Protein AF-0000000074539276 (afdb_homodimer)

Nearest PDB structures (foldseek):
  3r0a-assembly1_A  TM=8.464E-01  e=1.147E-07  Methanosarcina mazei
  1sfx-assembly1_A  TM=8.220E-01  e=5.360E-05  Archaeoglobus fulgidus DSM 4304
  2p4w-assembly1_A  TM=6.050E-01  e=5.227E-03  Pyrococcus furiosus
  4zzl-assembly1_A  TM=5.161E-01  e=1.767E-03  Pseudomonas aeruginosa
  4rgr-assembly1_A  TM=5.029E-01  e=2.694E-03  Acinetobacter baylyi ADP1

Organism: Archaeoglobus fulgidus (strain ATCC 49558 / DSM 4304 / JCM 9628 / NBRC 100126 / VC-16) (NCBI:txid224325)

Radius of gyration: 24.25 Å; Cα contacts (8 Å, |Δi|>4): 359; chains: 2; bounding box: 31×77×64 Å

InterPro domains:
  IPR002831 Transcription regulator TrmB, N-terminal [PF01978] (17-89)
  IPR036388 Winged helix-like DNA-binding domain superfamily [G3DSA:1.10.10.10] (3-119)
  IPR036390 Winged helix DNA-binding domain superfamily [SSF46785] (19-113)

Sequence (258 aa):
MRSLKEMVSTLNCGNLLECVLGLTPADVMVYEALLRGKERVDEISECVGRGESAVYKSLQRLLLAGMAYRVKMPLDGGGYYFIYKPAPREKVVEEVEKVLTALVERVRKALEEFTDDSGTRMSGVWNLQMRSLKEMVSTLNCGNLLECVLGLTPADVMVYEALLRGKERVDEISECVGRGESAVYKSLQRLLLAGMAYRVKMPLDGGGYYFIYKPAPREKVVEEVEKVLTALVERVRKALEEFTDDSGTRMSGVWNLQ

Solvent-accessible surface area (backbone atoms only — not comparable to full-atom values): 14029 Å² total; per-residue (Å²): 119,57,14,47,46,58,43,45,78,65,55,33,51,67,44,40,57,35,46,41,69,52,44,50,73,65,35,50,47,51,48,52,36,25,71,71,65,35,35,39,63,69,52,37,15,64,71,70,71,46,55,54,70,59,46,48,54,30,50,50,50,31,40,75,65,49,43,29,48,76,44,84,38,81,41,95,86,63,59,69,48,71,36,42,42,51,42,55,70,67,49,46,52,49,46,52,49,52,45,51,52,48,33,53,51,38,51,52,53,19,49,50,49,53,69,65,40,84,77,60,67,48,62,84,70,59,79,70,124,118,58,16,47,45,59,44,44,76,66,56,33,52,67,44,39,57,34,47,42,70,52,44,47,73,65,34,50,47,53,50,52,37,24,71,72,65,36,33,38,62,68,52,36,15,66,72,68,72,45,53,54,70,59,46,48,54,32,50,51,51,30,40,75,64,48,44,28,48,74,45,85,40,82,41,95,85,63,59,70,49,70,36,41,42,52,40,54,68,67,48,44,52,50,46,51,49,51,44,51,53,47,34,54,52,38,51,52,51,20,49,50,48,54,67,64,42,82,77,60,66,48,62,83,70,59,80,71,123

Foldseek 3Di:
DDDPVNCVVPDDPVCLCCVQVVADPLLVLLLVQLVVPAWDLVSSCVRSVHDSVSSVVSQVSCVVLQQKDKDWAADPVGDIDITMHTDDPVRVVVSSVVSVVVVVVVVVVVVVCVVPPPPDPPDPPPPVD/DDDPVNCVVPDDPVCLCCVQVVADPLLVLLLVQLVVPAWDLVSSCVRSVHDSVSSVVSQVSCVVLQQKDKDWAADPVGDTDITMHTDDPVRVVVSSVVSVVVVVVVVVVVVVCVVPPPPDPPDPPPPPD

pLDDT: mean 89.61, std 16.24, range [24.91, 98.56]

Secondary structure (DSSP, 8-state):
---HHHHHHH--GGGHIIIII---HHHHHHHHHHHTT--SHHHHHHHHT--HHHHHHHHHHHHHTTSEEEEEEE-TTS-EEEEEEEPPHHHHHHHHHHHHHHHHHHHHHHHHHHHH-SS--S-TT----/---HHHHHHH--GGGHIIIII---HHHHHHHHHHHTT--SHHHHHHHHT--HHHHHHHHHHHHHTTSEEEEEEE-TTS-EEEEEEEPPHHHHHHHHHHHHHHHHHHHHHHHHHHHH-SS--SSTT----

Structure (mmCIF, N/CA/C/O backbone):
data_AF-0000000074539276-model_v1
#
loop_
_entity.id
_entity.type
_entity.pdbx_description
1 polymer 'Transcription regulator TrmB N-terminal domain-containing protein'
#
loop_
_atom_site.group_PDB
_atom_site.id
_atom_site.type_symbol
_atom_site.label_atom_id
_atom_site.label_alt_id
_atom_site.label_comp_id
_atom_site.label_asym_id
_atom_site.label_entity_id
_atom_site.label_seq_id
_atom_site.pdbx_PDB_ins_code
_atom_site.Cartn_x
_atom_site.Cartn_y
_atom_site.Cartn_z
_atom_site.occupancy
_atom_site.B_iso_or_equiv
_atom_site.auth_seq_id
_atom_site.auth_comp_id
_atom_site.auth_asym_id
_atom_site.auth_atom_id
_atom_site.pdbx_PDB_model_num
ATOM 1 N N . MET A 1 1 ? -9.234 3.08 -1.007 1 56.97 1 MET A N 1
ATOM 2 C CA . MET A 1 1 ? -7.816 2.977 -1.34 1 56.97 1 MET A CA 1
ATOM 3 C C . MET A 1 1 ? -6.973 2.807 -0.081 1 56.97 1 MET A C 1
ATOM 5 O O . MET A 1 1 ? -7.059 3.619 0.843 1 56.97 1 MET A O 1
ATOM 9 N N . ARG A 1 2 ? -6.461 1.648 0.181 1 82.75 2 ARG A N 1
ATOM 10 C CA . ARG A 1 2 ? -5.762 1.338 1.424 1 82.75 2 ARG A CA 1
ATOM 11 C C . ARG A 1 2 ? -4.367 1.959 1.437 1 82.75 2 ARG A C 1
ATOM 13 O O . ARG A 1 2 ? -3.65 1.909 0.435 1 82.75 2 ARG A O 1
ATOM 20 N N . SER A 1 3 ? -4.145 2.797 2.412 1 93.88 3 SER A N 1
ATOM 21 C CA . SER A 1 3 ? -2.834 3.398 2.645 1 93.88 3 SER A CA 1
ATOM 22 C C . SER A 1 3 ? -1.828 2.359 3.131 1 93.88 3 SER A C 1
ATOM 24 O O . SER A 1 3 ? -2.211 1.265 3.551 1 93.88 3 SER A O 1
ATOM 26 N N . LEU A 1 4 ? -0.53 2.709 3.004 1 96.88 4 LEU A N 1
ATOM 27 C CA . LEU A 1 4 ? 0.503 1.837 3.553 1 96.88 4 LEU A CA 1
ATOM 28 C C . LEU A 1 4 ? 0.312 1.647 5.055 1 96.88 4 LEU A C 1
ATOM 30 O O . LEU A 1 4 ? 0.483 0.541 5.57 1 96.88 4 LEU A O 1
ATOM 34 N N . LYS A 1 5 ? -0.008 2.66 5.703 1 94.81 5 LYS A N 1
ATOM 35 C CA . LYS A 1 5 ? -0.237 2.607 7.141 1 94.81 5 LYS A CA 1
ATOM 36 C C . LYS A 1 5 ? -1.306 1.576 7.492 1 94.81 5 LYS A C 1
ATOM 38 O O . LYS A 1 5 ? -1.14 0.797 8.43 1 94.81 5 LYS A O 1
ATOM 43 N N . GLU A 1 6 ? -2.35 1.55 6.793 1 93.81 6 GLU A N 1
ATOM 44 C CA . GLU A 1 6 ? -3.41 0.569 7.004 1 93.81 6 GLU A CA 1
ATOM 45 C C . GLU A 1 6 ? -2.924 -0.845 6.695 1 93.81 6 GLU A C 1
ATOM 47 O O . GLU A 1 6 ? -3.275 -1.794 7.398 1 93.81 6 GLU A O 1
ATOM 52 N N . MET A 1 7 ? -2.102 -0.972 5.707 1 95.75 7 MET A N 1
ATOM 53 C CA . MET A 1 7 ? -1.582 -2.277 5.309 1 95.75 7 MET A CA 1
ATOM 54 C C . MET A 1 7 ? -0.689 -2.861 6.398 1 95.75 7 MET A C 1
ATOM 56 O O . MET A 1 7 ? -0.702 -4.07 6.637 1 95.75 7 MET A O 1
ATOM 60 N N . VAL A 1 8 ? 0.036 -1.99 6.98 1 96.5 8 VAL A N 1
ATOM 61 C CA . VAL A 1 8 ? 0.936 -2.428 8.039 1 96.5 8 VAL A CA 1
ATOM 62 C C . VAL A 1 8 ? 0.135 -3.104 9.156 1 96.5 8 VAL A C 1
ATOM 64 O O . VAL A 1 8 ? 0.562 -4.117 9.711 1 96.5 8 VAL A O 1
ATOM 67 N N . SER A 1 9 ? -1.005 -2.6 9.461 1 94.75 9 SER A N 1
ATOM 68 C CA . SER A 1 9 ? -1.804 -3.098 10.578 1 94.75 9 SER A CA 1
ATOM 69 C C . SER A 1 9 ? -2.525 -4.391 10.211 1 94.75 9 SER A C 1
ATOM 71 O O . SER A 1 9 ? -2.943 -5.145 11.086 1 94.75 9 SER A O 1
ATOM 73 N N . THR A 1 10 ? -2.576 -4.75 8.953 1 95.44 10 THR A N 1
ATOM 74 C CA . THR A 1 10 ? -3.441 -5.859 8.57 1 95.44 10 THR A CA 1
ATOM 75 C C . THR A 1 10 ? -2.652 -6.926 7.816 1 95.44 10 THR A C 1
ATOM 77 O O . THR A 1 10 ? -3.084 -8.078 7.727 1 95.44 10 THR A O 1
ATOM 80 N N . LEU A 1 11 ? -1.523 -6.629 7.316 1 96.69 11 LEU A N 1
ATOM 81 C CA . LEU A 1 11 ? -0.773 -7.523 6.441 1 96.69 11 LEU A CA 1
ATOM 82 C C . LEU A 1 11 ? -0.193 -8.695 7.23 1 96.69 11 LEU A C 1
ATOM 84 O O . LEU A 1 11 ? 0.417 -8.492 8.281 1 96.69 11 LEU A O 1
ATOM 88 N N . ASN A 1 12 ? -0.453 -9.812 6.73 1 95.25 12 ASN A N 1
ATOM 89 C CA . ASN A 1 12 ? 0.081 -11.055 7.289 1 95.25 12 ASN A CA 1
ATOM 90 C C . ASN A 1 12 ? 0.273 -12.117 6.211 1 95.25 12 ASN A C 1
ATOM 92 O O . ASN A 1 12 ? 0.086 -11.844 5.023 1 95.25 12 ASN A O 1
ATOM 96 N N . CYS A 1 13 ? 0.66 -13.305 6.609 1 93.75 13 CYS A N 1
ATOM 97 C CA . CYS A 1 13 ? 0.939 -14.359 5.641 1 93.75 13 CYS A CA 1
ATOM 98 C C . CYS A 1 13 ? -0.313 -14.727 4.852 1 93.75 13 CYS A C 1
ATOM 100 O O . CYS A 1 13 ? -0.245 -14.961 3.645 1 93.75 13 CYS A O 1
ATOM 102 N N . GLY A 1 14 ? -1.433 -14.688 5.473 1 90.62 14 GLY A N 1
ATOM 103 C CA . GLY A 1 14 ? -2.676 -15.102 4.848 1 90.62 14 GLY A CA 1
ATOM 104 C C . GLY A 1 14 ? -3.119 -14.188 3.725 1 90.62 14 GLY A C 1
ATOM 105 O O . GLY A 1 14 ? -3.814 -14.617 2.803 1 90.62 14 GLY A O 1
ATOM 106 N N . ASN A 1 15 ? -2.713 -12.898 3.783 1 95.12 15 ASN A N 1
ATOM 107 C CA . ASN A 1 15 ? -3.172 -11.969 2.758 1 95.12 15 ASN A CA 1
ATOM 108 C C . ASN A 1 15 ? -2.002 -11.336 2.014 1 95.12 15 ASN A C 1
ATOM 110 O O . ASN A 1 15 ? -2.18 -10.359 1.282 1 95.12 15 ASN A O 1
ATOM 114 N N . LEU A 1 16 ? -0.86 -11.828 2.127 1 95.38 16 LEU A N 1
ATOM 115 C CA . LEU A 1 16 ? 0.375 -11.289 1.565 1 95.38 16 LEU A CA 1
ATOM 116 C C . LEU A 1 16 ? 0.266 -11.148 0.051 1 95.38 16 LEU A C 1
ATOM 118 O O . LEU A 1 16 ? 0.575 -10.086 -0.499 1 95.38 16 LEU A O 1
ATOM 122 N N . LEU A 1 17 ? -0.262 -12.125 -0.63 1 94.44 17 LEU A N 1
ATOM 123 C CA . LEU A 1 17 ? -0.32 -12.109 -2.088 1 94.44 17 LEU A CA 1
ATOM 124 C C . LEU A 1 17 ? -1.324 -11.07 -2.578 1 94.44 17 LEU A C 1
ATOM 126 O O . LEU A 1 17 ? -1.079 -10.391 -3.574 1 94.44 17 LEU A O 1
ATOM 130 N N . GLU A 1 18 ? -2.379 -10.992 -1.882 1 94.88 18 GLU A N 1
ATOM 131 C CA . GLU A 1 18 ? -3.387 -9.984 -2.207 1 94.88 18 GLU A CA 1
ATOM 132 C C . GLU A 1 18 ? -2.855 -8.57 -1.966 1 94.88 18 GLU A C 1
ATOM 134 O O . GLU A 1 18 ? -2.973 -7.703 -2.832 1 94.88 18 GLU A O 1
ATOM 139 N N . CYS A 1 19 ? -2.211 -8.367 -0.91 1 96.12 19 CYS A N 1
ATOM 140 C CA . CYS A 1 19 ? -1.774 -7.035 -0.503 1 96.12 19 CYS A CA 1
ATOM 141 C C . CYS A 1 19 ? -0.582 -6.578 -1.333 1 96.12 19 CYS A C 1
ATOM 143 O O . CYS A 1 19 ? -0.483 -5.402 -1.687 1 96.12 19 CYS A O 1
ATOM 145 N N . VAL A 1 20 ? 0.271 -7.492 -1.638 1 96.31 20 VAL A N 1
ATOM 146 C CA . VAL A 1 20 ? 1.516 -7.078 -2.277 1 96.31 20 VAL A CA 1
ATOM 147 C C . VAL A 1 20 ? 1.363 -7.141 -3.795 1 96.31 20 VAL A C 1
ATOM 149 O O . VAL A 1 20 ? 1.685 -6.18 -4.5 1 96.31 20 VAL A O 1
ATOM 152 N N . LEU A 1 21 ? 0.767 -8.211 -4.266 1 94.69 21 LEU A N 1
ATOM 153 C CA . LEU A 1 21 ? 0.774 -8.445 -5.703 1 94.69 21 LEU A CA 1
ATOM 154 C C . LEU A 1 21 ? -0.559 -8.055 -6.328 1 94.69 21 LEU A C 1
ATOM 156 O O . LEU A 1 21 ? -0.681 -7.984 -7.555 1 94.69 21 LEU A O 1
ATOM 160 N N . GLY A 1 22 ? -1.532 -7.879 -5.52 1 94.69 22 GLY A N 1
ATOM 161 C CA . GLY A 1 22 ? -2.828 -7.457 -6.027 1 94.69 22 GLY A CA 1
ATOM 162 C C . GLY A 1 22 ? -3.668 -8.609 -6.551 1 94.69 22 GLY A C 1
ATOM 163 O O . GLY A 1 22 ? -4.477 -8.43 -7.461 1 94.69 22 GLY A O 1
ATOM 164 N N . LEU A 1 23 ? -3.445 -9.703 -6.062 1 95 23 LEU A N 1
ATOM 165 C CA . LEU A 1 23 ? -4.254 -10.859 -6.445 1 95 23 LEU A CA 1
ATOM 166 C C . LEU A 1 23 ? -5.586 -10.859 -5.703 1 95 23 LEU A C 1
ATOM 168 O O . LEU A 1 23 ? -5.668 -10.383 -4.566 1 95 23 LEU A O 1
ATOM 172 N N . THR A 1 24 ? -6.594 -11.43 -6.332 1 94.81 24 THR A N 1
ATOM 173 C CA . THR A 1 24 ? -7.891 -11.57 -5.684 1 94.81 24 THR A CA 1
ATOM 174 C C . THR A 1 24 ? -7.941 -12.852 -4.855 1 94.81 24 THR A C 1
ATOM 176 O O . THR A 1 24 ? -7.102 -13.734 -5.02 1 94.81 24 THR A O 1
ATOM 179 N N . PRO A 1 25 ? -8.906 -12.906 -3.992 1 94.19 25 PRO A N 1
ATOM 180 C CA . PRO A 1 25 ? -9.094 -14.172 -3.277 1 94.19 25 PRO A CA 1
ATOM 181 C C . PRO A 1 25 ? -9.258 -15.359 -4.219 1 94.19 25 PRO A C 1
ATOM 183 O O . PRO A 1 25 ? -8.734 -16.438 -3.953 1 94.19 25 PRO A O 1
ATOM 186 N N . ALA A 1 26 ? -9.93 -15.117 -5.32 1 95.69 26 ALA A N 1
ATOM 187 C CA . ALA A 1 26 ? -10.109 -16.172 -6.309 1 95.69 26 ALA A CA 1
ATOM 188 C C . ALA A 1 26 ? -8.773 -16.609 -6.898 1 95.69 26 ALA A C 1
ATOM 190 O O . ALA A 1 26 ? -8.523 -17.797 -7.09 1 95.69 26 ALA A O 1
ATOM 191 N N . ASP A 1 27 ? -7.965 -15.617 -7.195 1 96.81 27 ASP A N 1
ATOM 192 C CA . ASP A 1 27 ? -6.637 -15.922 -7.723 1 96.81 27 ASP A CA 1
ATOM 193 C C . ASP A 1 27 ? -5.852 -16.812 -6.762 1 96.81 27 ASP A C 1
ATOM 195 O O . ASP A 1 27 ? -5.203 -17.766 -7.184 1 96.81 27 ASP A O 1
ATOM 199 N N . VAL A 1 28 ? -5.984 -16.484 -5.539 1 94.44 28 VAL A N 1
ATOM 200 C CA . VAL A 1 28 ? -5.258 -17.219 -4.512 1 94.44 28 VAL A CA 1
ATOM 201 C C . VAL A 1 28 ? -5.793 -18.656 -4.422 1 94.44 28 VAL A C 1
ATOM 203 O O . VAL A 1 28 ? -5.02 -19.609 -4.316 1 94.44 28 VAL A O 1
ATOM 206 N N . MET A 1 29 ? -7.051 -18.812 -4.523 1 95.75 29 MET A N 1
ATOM 207 C CA . MET A 1 29 ? -7.664 -20.141 -4.504 1 95.75 29 MET A CA 1
ATOM 208 C C . MET A 1 29 ? -7.191 -20.984 -5.688 1 95.75 29 MET A C 1
ATOM 210 O O . MET A 1 29 ? -6.906 -22.172 -5.539 1 95.75 29 MET A O 1
ATOM 214 N N . VAL A 1 30 ? -7.141 -20.391 -6.797 1 97.56 30 VAL A N 1
ATOM 215 C CA . VAL A 1 30 ? -6.684 -21.078 -8 1 97.56 30 VAL A CA 1
ATOM 216 C C . VAL A 1 30 ? -5.223 -21.484 -7.836 1 97.56 30 VAL A C 1
ATOM 218 O O . VAL A 1 30 ? -4.84 -22.594 -8.188 1 97.56 30 VAL A O 1
ATOM 221 N N . TYR A 1 31 ? -4.445 -20.641 -7.266 1 95.56 31 TYR A N 1
ATOM 222 C CA . TYR A 1 31 ? -3.043 -20.953 -7.008 1 95.56 31 TYR A CA 1
ATOM 223 C C . TYR A 1 31 ? -2.916 -22.141 -6.074 1 95.56 31 TYR A C 1
ATOM 225 O O . TYR A 1 31 ? -2.096 -23.031 -6.305 1 95.56 31 TYR A O 1
ATOM 233 N N . GLU A 1 32 ? -3.703 -22.109 -5.086 1 92.5 32 GLU A N 1
ATOM 234 C CA . GLU A 1 32 ? -3.699 -23.219 -4.145 1 92.5 32 GLU A CA 1
ATOM 235 C C . GLU A 1 32 ? -4.09 -24.531 -4.836 1 92.5 32 GLU A C 1
ATOM 237 O O . GLU A 1 32 ? -3.527 -25.578 -4.547 1 92.5 32 GLU A O 1
ATOM 242 N N . ALA A 1 33 ? -5.055 -24.5 -5.723 1 96.62 33 ALA A N 1
ATOM 243 C CA . ALA A 1 33 ? -5.457 -25.672 -6.484 1 96.62 33 ALA A CA 1
ATOM 244 C C . ALA A 1 33 ? -4.301 -26.203 -7.336 1 96.62 33 ALA A C 1
ATOM 246 O O . ALA A 1 33 ? -4.094 -27.406 -7.438 1 96.62 33 ALA A O 1
ATOM 247 N N . LEU A 1 34 ? -3.564 -25.297 -7.922 1 96.69 34 LEU A N 1
ATOM 248 C CA . LEU A 1 34 ? -2.389 -25.672 -8.695 1 96.69 34 LEU A CA 1
ATOM 249 C C . LEU A 1 34 ? -1.369 -26.391 -7.809 1 96.69 34 LEU A C 1
ATOM 251 O O . LEU A 1 34 ? -0.774 -27.391 -8.219 1 96.69 34 LEU A O 1
ATOM 255 N N . LEU A 1 35 ? -1.185 -25.891 -6.605 1 91.25 35 LEU A N 1
ATOM 256 C CA . LEU A 1 35 ? -0.245 -26.484 -5.664 1 91.25 35 LEU A CA 1
ATOM 257 C C . LEU A 1 35 ? -0.686 -27.891 -5.277 1 91.25 35 LEU A C 1
ATOM 259 O O . LEU A 1 35 ? 0.147 -28.734 -4.941 1 91.25 35 LEU A O 1
ATOM 263 N N . ARG A 1 36 ? -1.98 -28.141 -5.426 1 94.12 36 ARG A N 1
ATOM 264 C CA . ARG A 1 36 ? -2.537 -29.438 -5.082 1 94.12 36 ARG A CA 1
ATOM 265 C C . ARG A 1 36 ? -2.512 -30.375 -6.285 1 94.12 36 ARG A C 1
ATOM 267 O O . ARG A 1 36 ? -3.018 -31.5 -6.211 1 94.12 36 ARG A O 1
ATOM 274 N N . GLY A 1 37 ? -2.051 -29.906 -7.371 1 95.56 37 GLY A N 1
ATOM 275 C CA . GLY A 1 37 ? -1.809 -30.781 -8.5 1 95.56 37 GLY A CA 1
ATOM 276 C C . GLY A 1 37 ? -2.877 -30.688 -9.57 1 95.56 37 GLY A C 1
ATOM 277 O O . GLY A 1 37 ? -2.863 -31.438 -10.539 1 95.56 37 GLY A O 1
ATOM 278 N N . LYS A 1 38 ? -3.824 -29.766 -9.359 1 97.69 38 LYS A N 1
ATOM 279 C CA . LYS A 1 38 ? -4.793 -29.531 -10.43 1 97.69 38 LYS A CA 1
ATOM 280 C C . LYS A 1 38 ? -4.176 -28.734 -11.578 1 97.69 38 LYS A C 1
ATOM 282 O O . LYS A 1 38 ? -3.693 -27.625 -11.375 1 97.69 38 LYS A O 1
ATOM 287 N N . GLU A 1 39 ? -4.25 -29.312 -12.742 1 97.56 39 GLU A N 1
ATOM 288 C CA . GLU A 1 39 ? -3.459 -28.703 -13.812 1 97.56 39 GLU A CA 1
ATOM 289 C C . GLU A 1 39 ? -4.344 -28.25 -14.969 1 97.56 39 GLU A C 1
ATOM 291 O O . GLU A 1 39 ? -3.914 -27.469 -15.82 1 97.56 39 GLU A O 1
ATOM 296 N N . ARG A 1 40 ? -5.555 -28.844 -15.023 1 97.19 40 ARG A N 1
ATOM 297 C CA . ARG A 1 40 ? -6.473 -28.5 -16.109 1 97.19 40 ARG A CA 1
ATOM 298 C C . ARG A 1 40 ? -7.555 -27.531 -15.625 1 97.19 40 ARG A C 1
ATOM 300 O O . ARG A 1 40 ? -7.965 -27.594 -14.461 1 97.19 40 ARG A O 1
ATOM 307 N N . VAL A 1 41 ? -8.031 -26.734 -16.594 1 97.5 41 VAL A N 1
ATOM 308 C CA . VAL A 1 41 ? -9.016 -25.719 -16.25 1 97.5 41 VAL A CA 1
ATOM 309 C C . VAL A 1 41 ? -10.25 -26.375 -15.641 1 97.5 41 VAL A C 1
ATOM 311 O O . VAL A 1 41 ? -10.797 -25.875 -14.648 1 97.5 41 VAL A O 1
ATOM 314 N N . ASP A 1 42 ? -10.641 -27.469 -16.156 1 97.38 42 ASP A N 1
ATOM 315 C CA . ASP A 1 42 ? -11.828 -28.141 -15.648 1 97.38 42 ASP A CA 1
ATOM 316 C C . ASP A 1 42 ? -11.578 -28.719 -14.258 1 97.38 42 ASP A C 1
ATOM 318 O O . ASP A 1 42 ? -12.445 -28.641 -13.383 1 97.38 42 ASP A O 1
ATOM 322 N N . GLU A 1 43 ? -10.438 -29.234 -14.039 1 97.94 43 GLU A N 1
ATOM 323 C CA . GLU A 1 43 ? -10.055 -29.75 -12.727 1 97.94 43 GLU A CA 1
ATOM 324 C C . GLU A 1 43 ? -10.016 -28.641 -11.688 1 97.94 43 GLU A C 1
ATOM 326 O O . GLU A 1 43 ? -10.492 -28.812 -10.562 1 97.94 43 GLU A O 1
ATOM 331 N N . ILE A 1 44 ? -9.461 -27.547 -12.109 1 98.25 44 ILE A N 1
ATOM 332 C CA . ILE A 1 44 ? -9.336 -26.391 -11.219 1 98.25 44 ILE A CA 1
ATOM 333 C C . ILE A 1 44 ? -10.727 -25.844 -10.898 1 98.25 44 ILE A C 1
ATOM 335 O O . ILE A 1 44 ? -11.031 -25.547 -9.742 1 98.25 44 ILE A O 1
ATOM 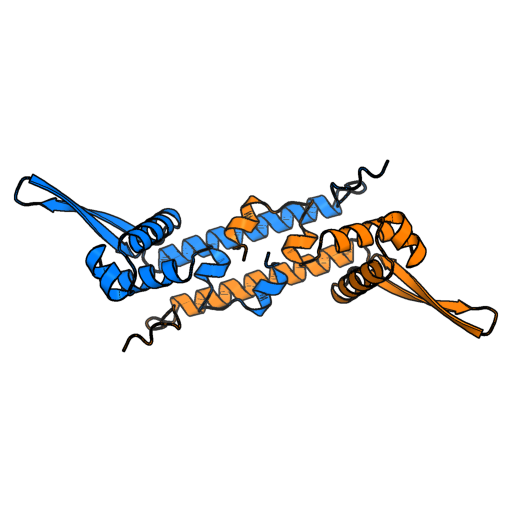339 N N . SER A 1 45 ? -11.484 -25.734 -11.938 1 98.44 45 SER A N 1
ATOM 340 C CA . SER A 1 45 ? -12.859 -25.266 -11.781 1 98.44 45 SER A CA 1
ATOM 341 C C . SER A 1 45 ? -13.617 -26.094 -10.75 1 98.44 45 SER A C 1
ATOM 343 O O . SER A 1 45 ? -14.25 -25.531 -9.844 1 98.44 45 SER A O 1
ATOM 345 N N . GLU A 1 46 ? -13.523 -27.344 -10.773 1 98 46 GLU A N 1
ATOM 346 C CA . GLU A 1 46 ? -14.188 -28.25 -9.836 1 98 46 GLU A CA 1
ATOM 347 C C . GLU A 1 46 ? -13.617 -28.094 -8.43 1 98 46 GLU A C 1
ATOM 349 O O . GLU A 1 46 ? -14.375 -28.062 -7.453 1 98 46 GLU A O 1
ATOM 354 N N . CYS A 1 47 ? -12.422 -27.922 -8.414 1 97.25 47 CYS A N 1
ATOM 355 C CA . CYS A 1 47 ? -11.727 -27.859 -7.133 1 97.25 47 CYS A CA 1
ATOM 356 C C . CYS A 1 47 ? -12.102 -26.578 -6.375 1 97.25 47 CYS A C 1
ATOM 358 O O . CYS A 1 47 ? -12.344 -26.625 -5.168 1 97.25 47 CYS A O 1
ATOM 360 N N . VAL A 1 48 ? -12.172 -25.453 -7.047 1 97.19 48 VAL A N 1
ATOM 361 C CA . VAL A 1 48 ? -12.352 -24.156 -6.383 1 97.19 48 VAL A CA 1
ATOM 362 C C . VAL A 1 48 ? -13.836 -23.781 -6.387 1 97.19 48 VAL A C 1
ATOM 364 O O . VAL A 1 48 ? -14.234 -22.812 -5.723 1 97.19 48 VAL A O 1
ATOM 367 N N . GLY A 1 49 ? -14.641 -24.484 -7.137 1 97.38 49 GLY A N 1
ATOM 368 C CA . GLY A 1 49 ? -16.078 -24.203 -7.199 1 97.38 49 GLY A CA 1
ATOM 369 C C . GLY A 1 49 ? -16.406 -22.922 -7.949 1 97.38 49 GLY A C 1
ATOM 370 O O . GLY A 1 49 ? -17.25 -22.156 -7.516 1 97.38 49 GLY A O 1
ATOM 371 N N . ARG A 1 50 ? -15.688 -22.719 -9.023 1 97.44 50 ARG A N 1
ATOM 372 C CA . ARG A 1 50 ? -15.891 -21.547 -9.883 1 97.44 50 ARG A CA 1
ATOM 373 C C . ARG A 1 50 ? -15.961 -21.953 -11.352 1 97.44 50 ARG A C 1
ATOM 375 O O . ARG A 1 50 ? -15.375 -22.969 -11.75 1 97.44 50 ARG A O 1
ATOM 382 N N . GLY A 1 51 ? -16.625 -21.125 -12.102 1 97.81 51 GLY A N 1
ATOM 383 C CA . GLY A 1 51 ? -16.734 -21.391 -13.531 1 97.81 51 GLY A CA 1
ATOM 384 C C . GLY A 1 51 ? -15.398 -21.328 -14.25 1 97.81 51 GLY A C 1
ATOM 385 O O . GLY A 1 51 ? -14.492 -20.609 -13.836 1 97.81 51 GLY A O 1
ATOM 386 N N . GLU A 1 52 ? -15.383 -22.047 -15.328 1 97.75 52 GLU A N 1
ATOM 387 C CA . GLU A 1 52 ? -14.133 -22.156 -16.078 1 97.75 52 GLU A CA 1
ATOM 388 C C . GLU A 1 52 ? -13.695 -20.781 -16.609 1 97.75 52 GLU A C 1
ATOM 390 O O . GLU A 1 52 ? -12.5 -20.5 -16.703 1 97.75 52 GLU A O 1
ATOM 395 N N . SER A 1 53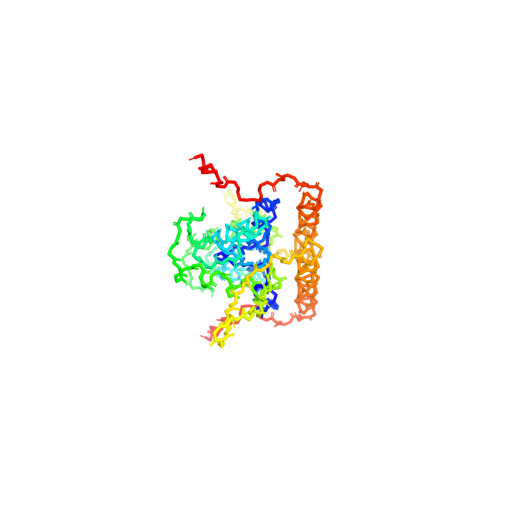 ? -14.594 -20 -16.938 1 98 53 SER A N 1
ATOM 396 C CA . SER A 1 53 ? -14.25 -18.656 -17.406 1 98 53 SER A CA 1
ATOM 397 C C . SER A 1 53 ? -13.539 -17.844 -16.312 1 98 53 SER A C 1
ATOM 399 O O . SER A 1 53 ? -12.562 -17.156 -16.594 1 98 53 SER A O 1
ATOM 401 N N . ALA A 1 54 ? -14.016 -17.922 -15.07 1 97.94 54 ALA A N 1
ATOM 402 C CA . ALA A 1 54 ? -13.398 -17.234 -13.938 1 97.94 54 ALA A CA 1
ATOM 403 C C . ALA A 1 54 ? -12.016 -17.812 -13.633 1 97.94 54 ALA A C 1
ATOM 405 O O . ALA A 1 54 ? -11.078 -17.062 -13.344 1 97.94 54 ALA A O 1
ATOM 406 N N . VAL A 1 55 ? -11.969 -19.0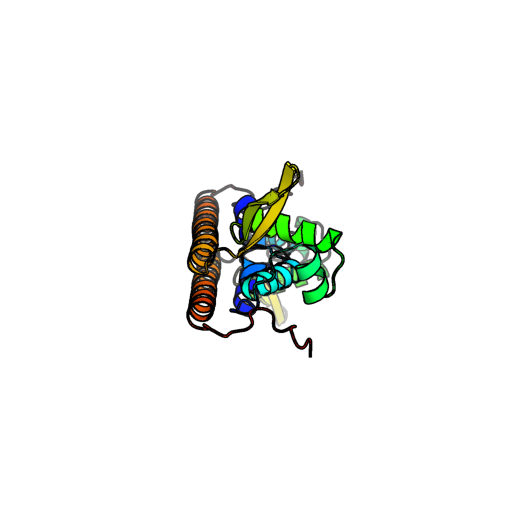78 -13.758 1 98.19 55 VAL A N 1
ATOM 407 C CA . VAL A 1 55 ? -10.695 -19.75 -13.516 1 98.19 55 VAL A CA 1
ATOM 408 C C . VAL A 1 55 ? -9.672 -19.312 -14.555 1 98.19 55 VAL A C 1
ATOM 410 O O . VAL A 1 55 ? -8.516 -19.031 -14.227 1 98.19 55 VAL A O 1
ATOM 413 N N . TYR A 1 56 ? -10.148 -19.188 -15.711 1 97.75 56 TYR A N 1
ATOM 414 C CA . TYR A 1 56 ? -9.25 -18.75 -16.781 1 97.75 56 TYR A CA 1
ATOM 415 C C . TYR A 1 56 ? -8.727 -17.344 -16.516 1 97.75 56 TYR A C 1
ATOM 417 O O . TYR A 1 56 ? -7.535 -17.078 -16.688 1 97.75 56 TYR A O 1
ATOM 425 N N . LYS A 1 57 ? -9.516 -16.5 -16.078 1 98 57 LYS A N 1
ATOM 426 C CA . LYS A 1 57 ? -9.109 -15.133 -15.75 1 98 57 LYS A CA 1
ATOM 427 C C . LYS A 1 57 ? -8.086 -15.125 -14.617 1 98 57 LYS A C 1
ATOM 429 O O . LYS A 1 57 ? -7.094 -14.398 -14.672 1 98 57 LYS A O 1
ATOM 434 N N . SER A 1 58 ? -8.352 -15.906 -13.648 1 98.12 58 SER A N 1
ATOM 435 C CA . SER A 1 58 ? -7.406 -16.016 -12.539 1 98.12 58 SER A CA 1
ATOM 436 C C . SER A 1 58 ? -6.066 -16.578 -13.016 1 98.12 58 SER A C 1
ATOM 438 O O . SER A 1 58 ? -5.008 -16.094 -12.594 1 98.12 58 SER A O 1
ATOM 440 N N . LEU A 1 59 ? -6.168 -17.547 -13.867 1 98.12 59 LEU A N 1
ATOM 441 C CA . LEU A 1 59 ? -4.941 -18.141 -14.383 1 98.12 59 LEU A CA 1
ATOM 442 C C . LEU A 1 59 ? -4.133 -17.109 -15.172 1 98.12 59 LEU A C 1
ATOM 444 O O . LEU A 1 59 ? -2.904 -17.078 -15.062 1 98.12 59 LEU A O 1
ATOM 448 N N . GLN A 1 60 ? -4.793 -16.312 -15.859 1 97.25 60 GLN A N 1
ATOM 449 C CA . GLN A 1 60 ? -4.102 -15.266 -16.594 1 97.25 60 GLN A CA 1
ATOM 450 C C . GLN A 1 60 ? -3.393 -14.297 -15.648 1 97.25 60 GLN A C 1
ATOM 452 O O . GLN A 1 60 ? -2.252 -13.906 -15.898 1 97.25 60 GLN A O 1
ATOM 457 N N . ARG A 1 61 ? -4.035 -13.977 -14.594 1 95.81 61 ARG A N 1
ATOM 458 C CA . ARG A 1 61 ? -3.424 -13.07 -13.625 1 95.81 61 ARG A CA 1
ATOM 459 C C . ARG A 1 61 ? -2.234 -13.734 -12.938 1 95.81 61 ARG A C 1
ATOM 461 O O . ARG A 1 61 ? -1.214 -13.086 -12.688 1 95.81 61 ARG A O 1
ATOM 468 N N . LEU A 1 62 ? -2.367 -14.938 -12.68 1 96.5 62 LEU A N 1
ATOM 469 C CA . LEU A 1 62 ? -1.28 -15.672 -12.039 1 96.5 62 LEU A CA 1
ATOM 470 C C . LEU A 1 62 ? -0.079 -15.789 -12.977 1 96.5 62 LEU A C 1
ATOM 472 O O . LEU A 1 62 ? 1.067 -15.688 -12.531 1 96.5 62 LEU A O 1
ATOM 476 N N . LEU A 1 63 ? -0.392 -15.984 -14.266 1 95.44 63 LEU A N 1
ATOM 477 C CA . LEU A 1 63 ? 0.672 -16.047 -15.258 1 95.44 63 LEU A CA 1
ATOM 478 C C . LEU A 1 63 ? 1.405 -14.703 -15.344 1 95.44 63 LEU A C 1
ATOM 480 O O . LEU A 1 63 ? 2.637 -14.664 -15.312 1 9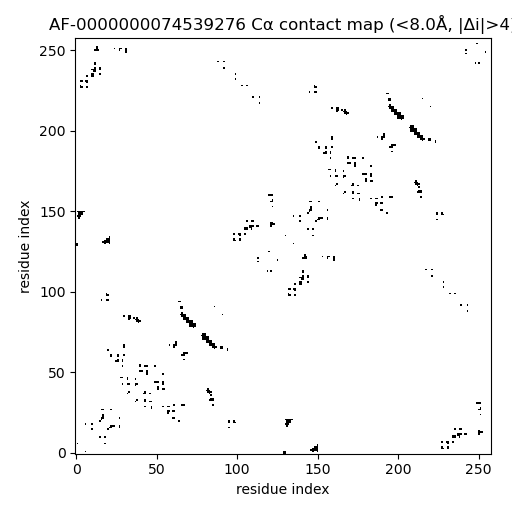5.44 63 LEU A O 1
ATOM 484 N N . LEU A 1 64 ? 0.67 -13.656 -15.32 1 91.75 64 LEU A N 1
ATOM 485 C CA . LEU A 1 64 ? 1.231 -12.312 -15.422 1 91.75 64 LEU A CA 1
ATOM 486 C C . LEU A 1 64 ? 2.033 -11.969 -14.172 1 91.75 64 LEU A C 1
ATOM 488 O O . LEU A 1 64 ? 3.051 -11.273 -14.25 1 91.75 64 LEU A O 1
ATOM 492 N N . ALA A 1 65 ? 1.595 -12.469 -13.055 1 90.75 65 ALA A N 1
ATOM 493 C CA . ALA A 1 65 ? 2.248 -12.172 -11.781 1 90.75 65 ALA A CA 1
ATOM 494 C C . ALA A 1 65 ? 3.471 -13.055 -11.57 1 90.75 65 ALA A C 1
ATOM 496 O O . ALA A 1 65 ? 4.195 -12.906 -10.586 1 90.75 65 ALA A O 1
ATOM 497 N N . GLY A 1 66 ? 3.697 -13.992 -12.445 1 92 66 GLY A N 1
ATOM 498 C CA . GLY A 1 66 ? 4.82 -14.906 -12.305 1 92 66 GLY A CA 1
ATOM 499 C C . GLY A 1 66 ? 4.559 -16.031 -11.312 1 92 66 GLY A C 1
ATOM 500 O O . GLY A 1 66 ? 5.496 -16.672 -10.836 1 92 66 GLY A O 1
ATOM 501 N N . MET A 1 67 ? 3.293 -16.297 -11.039 1 93.81 67 MET A N 1
ATOM 502 C CA . MET A 1 67 ? 2.943 -17.266 -9.992 1 93.81 67 MET A CA 1
ATOM 503 C C . MET A 1 67 ? 2.531 -18.594 -10.602 1 93.81 67 MET A C 1
ATOM 505 O O . MET A 1 67 ? 2.35 -19.578 -9.883 1 93.81 67 MET A O 1
ATOM 509 N N . ALA A 1 68 ? 2.348 -18.656 -11.953 1 96.69 68 ALA A N 1
ATOM 510 C CA . ALA A 1 68 ? 2.02 -19.891 -12.68 1 96.69 68 ALA A CA 1
ATOM 511 C C . ALA A 1 68 ? 2.646 -19.875 -14.07 1 96.69 68 ALA A C 1
ATOM 513 O O . ALA A 1 68 ? 3.105 -18.844 -14.547 1 96.69 68 ALA A O 1
ATOM 514 N N . TYR A 1 69 ? 2.793 -20.969 -14.633 1 96.38 69 TYR A N 1
ATOM 515 C CA . TYR A 1 69 ? 3.184 -21.078 -16.031 1 96.38 69 TYR A CA 1
ATOM 516 C C . TYR A 1 69 ? 2.375 -22.172 -16.734 1 96.38 69 TYR A C 1
ATOM 518 O O . TYR A 1 69 ? 1.765 -23.016 -16.078 1 96.38 69 TYR A O 1
ATOM 526 N N . ARG A 1 70 ? 2.268 -22.125 -18.062 1 96.31 70 ARG A N 1
ATOM 527 C CA . ARG A 1 70 ? 1.516 -23.125 -18.797 1 96.31 70 ARG A CA 1
ATOM 528 C C . ARG A 1 70 ? 2.445 -24 -19.641 1 96.31 70 ARG A C 1
ATOM 530 O O . ARG A 1 70 ? 3.512 -23.547 -20.062 1 96.31 70 ARG A O 1
ATOM 537 N N . VAL A 1 71 ? 2.078 -25.203 -19.828 1 96.81 71 VAL A N 1
ATOM 538 C CA . VAL A 1 71 ? 2.848 -26.188 -20.578 1 96.81 71 VAL A CA 1
ATOM 539 C C . VAL A 1 71 ? 1.996 -26.75 -21.703 1 96.81 71 VAL A C 1
ATOM 541 O O . VAL A 1 71 ? 0.847 -27.156 -21.5 1 96.81 71 VAL A O 1
ATOM 544 N N . LYS A 1 72 ? 2.588 -26.75 -22.859 1 96.12 72 LYS A N 1
ATOM 545 C CA . LYS A 1 72 ? 1.919 -27.312 -24.031 1 96.12 72 LYS A CA 1
ATOM 546 C C . LYS A 1 72 ? 2.051 -28.828 -24.062 1 96.12 72 LYS A C 1
ATOM 548 O O . LYS A 1 72 ? 3.16 -29.359 -23.969 1 96.12 72 LYS A O 1
ATOM 553 N N . MET A 1 73 ? 0.902 -29.5 -24.141 1 95.75 73 MET A N 1
ATOM 554 C CA . MET A 1 73 ? 0.884 -30.969 -24.172 1 95.75 73 MET A CA 1
ATOM 555 C C . MET A 1 73 ? 0.375 -31.484 -25.5 1 95.75 73 MET A C 1
ATOM 557 O O . MET A 1 73 ? -0.667 -31.047 -26 1 95.75 73 MET A O 1
ATOM 561 N N . PRO A 1 74 ? 1.092 -32.438 -26.109 1 94.62 74 PRO A N 1
ATOM 562 C CA . PRO A 1 74 ? 0.64 -33 -27.375 1 94.62 74 PRO A CA 1
ATOM 563 C C . PRO A 1 74 ? -0.544 -33.938 -27.219 1 94.62 74 PRO A C 1
ATOM 565 O O . PRO A 1 74 ? -0.667 -34.625 -26.188 1 94.62 74 PRO A O 1
ATOM 568 N N . LEU A 1 75 ? -1.373 -33.938 -28.328 1 92.62 75 LEU A N 1
ATOM 569 C CA . LEU A 1 75 ? -2.467 -34.875 -28.406 1 92.62 75 LEU A CA 1
ATOM 570 C C . LEU A 1 75 ? -2.146 -35.969 -29.422 1 92.62 75 LEU A C 1
ATOM 572 O O . LEU A 1 75 ? -1.47 -35.719 -30.422 1 92.62 75 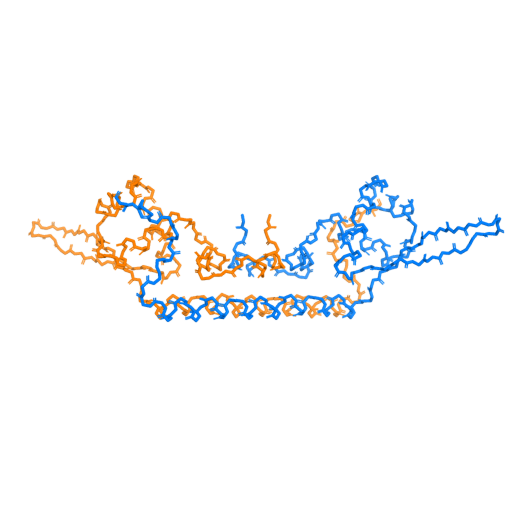LEU A O 1
ATOM 576 N N . ASP A 1 76 ? -2.553 -37.188 -29.109 1 90 76 ASP A N 1
ATOM 577 C CA . ASP A 1 76 ? -2.301 -38.312 -30.016 1 90 76 ASP A CA 1
ATOM 578 C C . ASP A 1 76 ? -2.852 -38.031 -31.406 1 90 76 ASP A C 1
ATOM 580 O O . ASP A 1 76 ? -2.223 -38.406 -32.406 1 90 76 ASP A O 1
ATOM 584 N N . GLY A 1 77 ? -3.902 -37.5 -31.688 1 90.5 77 GLY A N 1
ATOM 585 C CA . GLY A 1 77 ? -4.566 -37.25 -32.969 1 90.5 77 GLY A CA 1
ATOM 586 C C . GLY A 1 77 ? -4.137 -35.969 -33.625 1 90.5 77 GLY A C 1
ATOM 587 O O . GLY A 1 77 ? -4.77 -35.531 -34.594 1 90.5 77 GLY A O 1
ATOM 588 N N . GLY A 1 78 ? -3.262 -35.438 -33.188 1 88.38 78 GLY A N 1
ATOM 589 C CA . GLY A 1 78 ? -2.873 -34.125 -33.75 1 88.38 78 GLY A CA 1
ATOM 590 C C . GLY A 1 78 ? -3.449 -32.969 -32.969 1 88.38 78 GLY A C 1
ATOM 591 O O . GLY A 1 78 ? -4.477 -33.094 -32.312 1 88.38 78 GLY A O 1
ATOM 592 N N . GLY A 1 79 ? -2.773 -32.156 -32.5 1 93.06 79 GLY A N 1
ATOM 593 C CA . GLY A 1 79 ? -3.16 -30.969 -31.734 1 93.06 79 GLY A CA 1
ATOM 594 C C . GLY A 1 79 ? -2.438 -30.844 -30.406 1 93.06 79 GLY A C 1
ATOM 595 O O . GLY A 1 79 ? -1.389 -31.469 -30.203 1 93.06 79 GLY A O 1
ATOM 596 N N . TYR A 1 80 ? -2.885 -29.859 -29.688 1 94.75 80 TYR A N 1
ATOM 597 C CA . TYR A 1 80 ? -2.268 -29.656 -28.375 1 94.75 80 TYR A CA 1
ATOM 598 C C . TYR A 1 80 ? -3.264 -29.062 -27.391 1 94.75 80 TYR A C 1
ATOM 600 O O . TYR A 1 80 ? -4.324 -28.562 -27.797 1 94.75 80 TYR A O 1
ATOM 608 N N . TYR A 1 81 ? -3.018 -29.312 -26.141 1 92.5 81 TYR A N 1
ATOM 609 C CA . TYR A 1 81 ? -3.713 -28.609 -25.078 1 92.5 81 TYR A CA 1
ATOM 610 C C . TYR A 1 81 ? -2.729 -28.094 -24.031 1 92.5 81 TYR A C 1
ATOM 612 O O . TYR A 1 81 ? -1.544 -28.438 -24.062 1 92.5 81 TYR A O 1
ATOM 620 N N . PHE A 1 82 ? -3.258 -27.172 -23.203 1 94.75 82 PHE A N 1
ATOM 621 C CA . PHE A 1 82 ? -2.379 -26.578 -22.203 1 94.75 82 PHE A CA 1
ATOM 622 C C . PHE A 1 82 ? -2.729 -27.094 -20.812 1 94.75 82 PHE A C 1
ATOM 624 O O . PHE A 1 82 ? -3.9 -27.297 -20.5 1 94.75 82 PHE A O 1
ATOM 631 N N . ILE A 1 83 ? -1.699 -27.328 -20.031 1 97.69 83 ILE A N 1
ATOM 632 C CA . ILE A 1 83 ? -1.857 -27.516 -18.594 1 97.69 83 ILE A CA 1
ATOM 633 C C . ILE A 1 83 ? -1.137 -26.391 -17.859 1 97.69 83 ILE A C 1
ATOM 635 O O . ILE A 1 83 ? -0.314 -25.688 -18.438 1 97.69 83 ILE A O 1
ATOM 639 N N . TYR A 1 84 ? -1.536 -26.203 -16.609 1 98.06 84 TYR A N 1
ATOM 640 C CA . TYR A 1 84 ? -0.971 -25.125 -15.797 1 98.06 84 TYR A CA 1
ATOM 641 C C . TYR A 1 84 ? -0.23 -25.672 -14.586 1 98.06 84 TYR A C 1
ATOM 643 O O . TYR A 1 84 ? -0.679 -26.641 -13.969 1 98.06 84 TYR A O 1
ATOM 651 N N . LYS A 1 85 ? 0.902 -25.062 -14.266 1 97.19 85 LYS A N 1
ATOM 652 C CA . LYS A 1 85 ? 1.711 -25.422 -13.109 1 97.19 85 LYS A CA 1
ATOM 653 C C . LYS A 1 85 ? 1.981 -24.219 -12.219 1 97.19 85 LYS A C 1
ATOM 655 O O . LYS A 1 85 ? 2.174 -23.109 -12.719 1 97.19 85 LYS A O 1
ATOM 660 N N . PRO A 1 86 ? 1.992 -24.484 -10.891 1 95.38 86 PRO A N 1
ATOM 661 C CA . PRO A 1 86 ? 2.352 -23.375 -10 1 95.38 86 PRO A CA 1
ATOM 662 C C . PRO A 1 86 ? 3.834 -23.016 -10.07 1 95.38 86 PRO A C 1
ATOM 664 O O . PRO A 1 86 ? 4.68 -23.906 -10.219 1 95.38 86 PRO A O 1
ATOM 667 N N . ALA A 1 87 ? 4.09 -21.703 -10.047 1 92.69 87 ALA A N 1
ATOM 668 C CA . ALA A 1 87 ? 5.48 -21.328 -9.82 1 92.69 87 ALA A CA 1
ATOM 669 C C . ALA A 1 87 ? 5.969 -21.812 -8.461 1 92.69 87 ALA A C 1
ATOM 671 O O . ALA A 1 87 ? 5.207 -21.828 -7.488 1 92.69 87 ALA A O 1
ATOM 672 N N . PRO A 1 88 ? 7.223 -22.234 -8.391 1 88.31 88 PRO A N 1
ATOM 673 C CA . PRO A 1 88 ? 7.734 -22.625 -7.07 1 88.31 88 PRO A CA 1
ATOM 674 C C . PRO A 1 88 ? 7.672 -21.484 -6.059 1 88.31 88 PRO A C 1
ATOM 676 O O . PRO A 1 88 ? 7.617 -20.312 -6.445 1 88.31 88 PRO A O 1
ATOM 679 N N . ARG A 1 89 ? 7.695 -21.844 -4.875 1 84.81 89 ARG A N 1
ATOM 680 C CA . ARG A 1 89 ? 7.586 -20.875 -3.791 1 84.81 89 ARG A CA 1
ATOM 681 C C . ARG A 1 89 ? 8.688 -19.828 -3.883 1 84.81 89 ARG A C 1
ATOM 683 O O . ARG A 1 89 ? 8.453 -18.641 -3.598 1 84.81 89 ARG A O 1
ATOM 690 N N . GLU A 1 90 ? 9.828 -20.234 -4.301 1 90.06 90 GLU A N 1
ATOM 691 C CA . GLU A 1 90 ? 10.977 -19.328 -4.422 1 90.06 90 GLU A CA 1
ATOM 692 C C . GLU A 1 90 ? 10.695 -18.203 -5.418 1 90.06 90 GLU A C 1
ATOM 694 O O . GLU A 1 90 ? 11.148 -17.078 -5.227 1 90.06 90 GLU A O 1
ATOM 699 N N . LYS A 1 91 ? 10.039 -18.562 -6.406 1 91 91 LYS A N 1
ATOM 700 C CA . LYS A 1 91 ? 9.703 -17.547 -7.41 1 91 91 LYS A CA 1
ATOM 701 C C . LYS A 1 91 ? 8.695 -16.547 -6.867 1 91 91 LYS A C 1
ATOM 703 O O . LYS A 1 91 ? 8.773 -15.352 -7.172 1 91 91 LYS A O 1
ATOM 708 N N . VAL A 1 92 ? 7.77 -17.031 -6.109 1 89.88 92 VAL A N 1
ATOM 709 C CA . VAL A 1 92 ? 6.789 -16.156 -5.484 1 89.88 92 VAL A CA 1
ATOM 710 C C . VAL A 1 92 ? 7.496 -15.172 -4.555 1 89.88 92 VAL A C 1
ATOM 712 O O . VAL A 1 92 ? 7.211 -13.977 -4.578 1 89.88 92 VAL A O 1
ATOM 715 N N . VAL A 1 93 ? 8.391 -15.719 -3.777 1 93.38 93 VAL A N 1
ATOM 716 C CA . VAL A 1 93 ? 9.18 -14.898 -2.867 1 93.38 93 VAL A CA 1
ATOM 717 C C . VAL A 1 93 ? 9.922 -13.812 -3.654 1 93.38 93 VAL A C 1
ATOM 719 O O . VAL A 1 93 ? 9.93 -12.648 -3.262 1 93.38 93 VAL A O 1
ATOM 722 N N . GLU A 1 94 ? 10.469 -14.219 -4.723 1 95.19 94 GLU A N 1
ATOM 723 C CA . GLU A 1 94 ? 11.203 -13.289 -5.578 1 95.19 94 GLU A CA 1
ATOM 724 C C . GLU A 1 94 ? 10.297 -12.164 -6.078 1 95.19 94 GLU A C 1
ATOM 726 O O . GLU A 1 94 ? 10.703 -11 -6.086 1 95.19 94 GLU A O 1
ATOM 731 N N . GLU A 1 95 ? 9.117 -12.516 -6.465 1 94.31 95 GLU A N 1
ATOM 732 C CA . GLU A 1 95 ? 8.195 -11.523 -6.992 1 94.31 95 GLU A CA 1
ATOM 733 C C . GLU A 1 95 ? 7.766 -10.531 -5.91 1 94.31 95 GLU A C 1
ATOM 735 O O . GLU A 1 95 ? 7.68 -9.328 -6.16 1 94.31 95 GLU A O 1
ATOM 740 N N . VAL A 1 96 ? 7.523 -11.031 -4.75 1 95.62 96 VAL A N 1
ATOM 741 C CA . VAL A 1 96 ? 7.141 -10.18 -3.629 1 95.62 96 VAL A CA 1
ATOM 742 C C . VAL A 1 96 ? 8.289 -9.234 -3.285 1 95.62 96 VAL A C 1
ATOM 744 O O . VAL A 1 96 ? 8.07 -8.039 -3.074 1 95.62 96 VAL A O 1
ATOM 747 N N . GLU A 1 97 ? 9.492 -9.742 -3.264 1 97.25 97 GLU A N 1
ATOM 748 C CA . GLU A 1 97 ? 10.672 -8.938 -2.943 1 97.25 97 GLU A CA 1
ATOM 749 C C . GLU A 1 97 ? 10.891 -7.836 -3.979 1 97.25 97 GLU A C 1
ATOM 751 O O . GLU A 1 97 ? 11.281 -6.719 -3.633 1 97.25 97 GLU A O 1
ATOM 756 N N . LYS A 1 98 ? 10.656 -8.203 -5.16 1 96.75 98 LYS A N 1
ATOM 757 C CA . LYS A 1 98 ? 10.789 -7.219 -6.227 1 96.75 98 LYS A CA 1
ATOM 758 C C . LYS A 1 98 ? 9.828 -6.055 -6.023 1 96.75 98 LYS A C 1
ATOM 760 O O . LYS A 1 98 ? 10.211 -4.891 -6.152 1 96.75 98 LYS A O 1
ATOM 765 N N . VAL A 1 99 ? 8.609 -6.387 -5.727 1 96.38 99 VAL A N 1
ATOM 766 C CA . VAL A 1 99 ? 7.594 -5.363 -5.516 1 96.38 99 VAL A CA 1
ATOM 767 C C . VAL A 1 99 ? 7.949 -4.523 -4.293 1 96.38 99 VAL A C 1
ATOM 769 O O . VAL A 1 99 ? 7.84 -3.297 -4.32 1 96.38 99 VAL A O 1
ATOM 772 N N . LEU A 1 100 ? 8.367 -5.137 -3.219 1 98.31 100 LEU A N 1
ATOM 773 C CA . LEU A 1 100 ? 8.734 -4.438 -1.992 1 98.31 100 LEU A CA 1
ATOM 774 C C . LEU A 1 100 ? 9.883 -3.463 -2.242 1 98.31 100 LEU A C 1
ATOM 776 O O . LEU A 1 100 ? 9.82 -2.305 -1.826 1 98.31 100 LEU A O 1
ATOM 780 N N . THR A 1 101 ? 10.883 -3.947 -2.938 1 98.38 101 THR A N 1
ATOM 781 C CA . THR A 1 101 ? 12.039 -3.117 -3.244 1 98.38 101 THR A CA 1
ATOM 782 C C . THR A 1 101 ? 11.633 -1.906 -4.078 1 98.38 101 THR A C 1
ATOM 784 O O . THR A 1 101 ? 12.055 -0.783 -3.801 1 98.38 101 THR A O 1
ATOM 787 N N . ALA A 1 102 ? 10.836 -2.162 -5.035 1 98.19 102 ALA A N 1
ATOM 788 C CA . ALA A 1 102 ? 10.359 -1.074 -5.887 1 98.19 102 ALA A CA 1
ATOM 789 C C . ALA A 1 102 ? 9.562 -0.057 -5.082 1 98.19 102 ALA A C 1
ATOM 791 O O . ALA A 1 102 ? 9.672 1.15 -5.309 1 98.19 102 ALA A O 1
ATOM 792 N N . LEU A 1 103 ? 8.758 -0.514 -4.168 1 98.31 103 LEU A N 1
ATOM 793 C CA . LEU A 1 103 ? 7.953 0.375 -3.34 1 98.31 103 LEU A CA 1
ATOM 794 C C . LEU A 1 103 ? 8.836 1.249 -2.457 1 98.31 103 LEU A C 1
ATOM 796 O O . LEU A 1 103 ? 8.609 2.455 -2.346 1 98.31 103 LEU A O 1
ATOM 800 N N . VAL A 1 104 ? 9.805 0.679 -1.832 1 98.56 104 VAL A N 1
ATOM 801 C CA . VAL A 1 104 ? 10.719 1.414 -0.965 1 98.56 104 VAL A CA 1
ATOM 802 C C . VAL A 1 104 ? 11.414 2.514 -1.763 1 98.56 104 VAL A C 1
ATOM 804 O O . VAL A 1 104 ? 11.5 3.658 -1.313 1 98.56 104 VAL A O 1
ATOM 807 N N . GLU A 1 105 ? 11.852 2.137 -2.934 1 98.25 105 GLU A N 1
ATOM 808 C CA . GLU A 1 105 ? 12.531 3.107 -3.785 1 98.25 105 GLU A CA 1
ATOM 809 C C . GLU A 1 105 ? 11.594 4.246 -4.18 1 98.25 105 GLU A C 1
ATOM 811 O O . GLU A 1 105 ? 11.992 5.414 -4.18 1 98.25 105 GLU A O 1
ATOM 816 N N . ARG A 1 106 ? 10.438 3.895 -4.547 1 98.06 106 ARG A N 1
ATOM 817 C CA . ARG A 1 106 ? 9.484 4.902 -4.98 1 98.06 106 ARG A CA 1
ATOM 818 C C . ARG A 1 106 ? 9.125 5.848 -3.84 1 98.06 106 ARG A C 1
ATOM 820 O O . ARG A 1 106 ? 9.031 7.062 -4.039 1 98.06 106 ARG A O 1
ATOM 827 N N . VAL A 1 107 ? 8.93 5.387 -2.646 1 98 107 VAL A N 1
ATOM 828 C CA . VAL A 1 107 ? 8.602 6.211 -1.489 1 98 107 VAL A CA 1
ATOM 829 C C . VAL A 1 107 ? 9.781 7.133 -1.162 1 98 107 VAL A C 1
ATOM 831 O O . VAL A 1 107 ? 9.586 8.32 -0.889 1 98 107 VAL A O 1
ATOM 834 N N . ARG A 1 108 ? 10.969 6.609 -1.17 1 97.06 108 ARG A N 1
ATOM 835 C CA . ARG A 1 108 ? 12.148 7.41 -0.854 1 97.06 108 ARG A CA 1
ATOM 836 C C . ARG A 1 108 ? 12.336 8.531 -1.87 1 97.06 108 ARG A C 1
ATOM 838 O O . ARG A 1 108 ? 12.68 9.656 -1.503 1 97.06 108 ARG A O 1
ATOM 845 N N . LYS A 1 109 ? 12.117 8.172 -3.092 1 96.62 109 LYS A N 1
ATOM 846 C CA . LYS A 1 109 ? 12.219 9.195 -4.129 1 96.62 109 LYS A CA 1
ATOM 847 C C . LYS A 1 109 ? 11.18 10.289 -3.922 1 96.62 109 LYS A C 1
ATOM 849 O O . LYS A 1 109 ? 11.5 11.477 -4.031 1 96.62 109 LYS A O 1
ATOM 854 N N . ALA A 1 110 ? 9.969 9.867 -3.689 1 95.19 110 ALA A N 1
ATOM 855 C CA . ALA A 1 110 ? 8.906 10.836 -3.432 1 95.19 110 ALA A CA 1
ATOM 856 C C . ALA A 1 110 ? 9.227 11.688 -2.213 1 95.19 110 ALA A C 1
ATOM 858 O O . ALA A 1 110 ? 8.961 12.898 -2.205 1 95.19 110 ALA A O 1
ATOM 859 N N . LEU A 1 111 ? 9.789 11.117 -1.189 1 94.38 111 LEU A N 1
ATOM 860 C CA . LEU A 1 111 ? 10.164 11.82 0.03 1 94.38 111 LEU A CA 1
ATOM 861 C C . LEU A 1 111 ? 11.25 12.852 -0.251 1 94.38 111 LEU A C 1
ATOM 863 O O . LEU A 1 111 ? 11.219 13.953 0.297 1 94.38 111 LEU A O 1
ATOM 867 N N . GLU A 1 112 ? 12.211 12.516 -0.99 1 93 112 GLU A N 1
ATOM 868 C CA . GLU A 1 112 ? 13.273 13.438 -1.391 1 93 112 GLU A CA 1
ATOM 869 C C . GLU A 1 112 ? 12.703 14.656 -2.115 1 93 112 GLU A C 1
ATOM 871 O O . GLU A 1 112 ? 13.102 15.789 -1.837 1 93 112 GLU A O 1
ATOM 876 N N . GLU A 1 113 ? 11.82 14.383 -3.012 1 91.56 113 GLU A N 1
ATOM 877 C CA . GLU A 1 113 ? 11.18 15.469 -3.742 1 91.56 113 GLU A CA 1
ATOM 878 C C . GLU A 1 113 ? 10.367 16.359 -2.807 1 91.56 113 GLU A C 1
ATOM 880 O O . GLU A 1 113 ? 10.32 17.578 -2.979 1 91.56 113 GLU A O 1
ATOM 885 N N . PHE A 1 114 ? 9.766 15.727 -1.913 1 88.31 114 PHE A N 1
ATOM 886 C CA . PHE A 1 114 ? 8.977 16.438 -0.914 1 88.31 114 PHE A CA 1
ATOM 887 C C . PHE A 1 114 ? 9.859 17.375 -0.088 1 88.31 114 PHE A C 1
ATOM 889 O O . PHE A 1 114 ? 9.453 18.484 0.24 1 88.31 114 PHE A O 1
ATOM 896 N N . THR A 1 115 ? 10.992 16.984 0.316 1 87.62 115 THR A N 1
ATOM 897 C CA . THR A 1 115 ? 11.914 17.75 1.149 1 87.62 115 THR A CA 1
ATOM 898 C C . THR A 1 115 ? 12.609 18.844 0.328 1 87.62 115 THR A C 1
ATOM 900 O O . THR A 1 115 ? 12.945 19.906 0.853 1 87.62 115 THR A O 1
ATOM 903 N N . ASP A 1 116 ? 13.023 18.484 -0.884 1 81.56 116 ASP A N 1
ATOM 904 C CA . ASP A 1 116 ? 13.703 19.453 -1.739 1 81.56 116 ASP A CA 1
ATOM 905 C C . ASP A 1 116 ? 12.781 20.609 -2.111 1 81.56 116 ASP A C 1
ATOM 907 O O . ASP A 1 116 ? 13.227 21.734 -2.287 1 81.56 116 ASP A O 1
ATOM 911 N N . ASP A 1 117 ? 11.492 20.281 -2.609 1 60.16 117 ASP A N 1
ATOM 912 C CA . ASP A 1 117 ? 10.609 21.297 -3.17 1 60.16 117 ASP A CA 1
ATOM 913 C C . ASP A 1 117 ? 10.227 22.328 -2.117 1 60.16 117 ASP A C 1
ATOM 915 O O . ASP A 1 117 ? 9.406 22.062 -1.24 1 60.16 117 ASP A O 1
ATOM 919 N N . SER A 1 118 ? 11.125 23.094 -1.678 1 55 118 SER A N 1
ATOM 920 C CA . SER A 1 118 ? 10.781 24.328 -0.97 1 55 118 SER A CA 1
ATOM 921 C C . SER A 1 118 ? 9.422 24.844 -1.399 1 55 118 SER A C 1
ATOM 923 O O . SER A 1 118 ? 8.727 25.5 -0.617 1 55 118 SER A O 1
ATOM 925 N N . GLY A 1 119 ? 8.992 24.844 -2.766 1 47.94 119 GLY A N 1
ATOM 926 C CA . GLY A 1 119 ? 7.844 25.438 -3.439 1 47.94 119 GLY A CA 1
ATOM 927 C C . GLY A 1 119 ? 6.785 24.422 -3.822 1 47.94 119 GLY A C 1
ATOM 928 O O . GLY A 1 119 ? 5.883 24.734 -4.609 1 47.94 119 GLY A O 1
ATOM 929 N N . THR A 1 120 ? 7.059 23.188 -3.822 1 49.12 120 THR A N 1
ATOM 930 C CA . THR A 1 120 ? 6.211 22.266 -4.566 1 49.12 120 THR A CA 1
ATOM 931 C C . THR A 1 120 ? 4.898 22.031 -3.828 1 49.12 120 THR A C 1
ATOM 933 O O . THR A 1 120 ? 4.898 21.688 -2.641 1 49.12 120 THR A O 1
ATOM 936 N N . ARG A 1 121 ? 3.922 22.766 -4.324 1 50.38 121 ARG A N 1
ATOM 937 C CA . ARG A 1 121 ? 2.494 22.609 -4.059 1 50.38 121 ARG A CA 1
ATOM 938 C C . ARG A 1 121 ? 2.105 21.156 -3.92 1 50.38 121 ARG A C 1
ATOM 940 O O . ARG A 1 121 ? 2.391 20.344 -4.805 1 50.38 121 ARG A O 1
ATOM 947 N N . MET A 1 122 ? 2.246 20.688 -2.846 1 53.28 122 MET A N 1
ATOM 948 C CA . MET A 1 122 ? 1.856 19.297 -2.605 1 53.28 122 MET A CA 1
ATOM 949 C C . MET A 1 122 ? 0.588 18.938 -3.379 1 53.28 122 MET A C 1
ATOM 951 O O . MET A 1 122 ? 0.427 17.812 -3.838 1 53.28 122 MET A O 1
ATOM 955 N N . SER A 1 123 ? -0.604 19.828 -3.111 1 49.59 123 SER A N 1
ATOM 956 C CA . SER A 1 123 ? -1.855 19.422 -3.74 1 49.59 123 SER A CA 1
ATOM 957 C C . SER A 1 123 ? -1.974 19.984 -5.152 1 49.59 123 SER A C 1
ATOM 959 O O . SER A 1 123 ? -1.533 21.109 -5.422 1 49.59 123 SER A O 1
ATOM 961 N N . GLY A 1 124 ? -1.641 19.375 -6.18 1 41.69 124 GLY A N 1
ATOM 962 C CA . GLY A 1 124 ? -2.066 19.766 -7.516 1 41.69 124 GLY A CA 1
ATOM 963 C C . GLY A 1 124 ? -3.348 20.578 -7.52 1 41.69 124 GLY A C 1
ATOM 964 O O . GLY A 1 124 ? -3.82 21 -8.578 1 41.69 124 GLY A O 1
ATOM 965 N N . VAL A 1 125 ? -4.191 20.609 -6.594 1 38.09 125 VAL A N 1
ATOM 966 C CA . VAL A 1 125 ? -5.527 21.172 -6.805 1 38.09 125 VAL A CA 1
ATOM 967 C C . VAL A 1 125 ? -5.496 22.688 -6.617 1 38.09 125 VAL A C 1
ATOM 969 O O . VAL A 1 125 ? -6.543 23.328 -6.586 1 38.09 125 VAL A O 1
ATOM 972 N N . TRP A 1 126 ? -4.488 23.406 -6.168 1 36.59 126 TRP A N 1
ATOM 973 C CA . TRP A 1 126 ? -4.883 24.766 -5.801 1 36.59 126 TRP A CA 1
ATOM 974 C C . TRP A 1 126 ? -5.102 25.609 -7.043 1 36.59 126 TRP A C 1
ATOM 976 O O . TRP A 1 126 ? -5.055 26.844 -6.969 1 36.59 126 TRP A O 1
ATOM 986 N N . ASN A 1 127 ? -5.426 25.234 -8.078 1 34.34 127 ASN A N 1
ATOM 987 C CA . ASN A 1 127 ? -5.758 26.406 -8.867 1 34.34 127 ASN A CA 1
ATOM 988 C C . ASN A 1 127 ? -6.707 27.344 -8.117 1 34.34 127 ASN A C 1
ATOM 990 O O . ASN A 1 127 ? -7.926 27.188 -8.195 1 34.34 127 ASN A O 1
ATOM 994 N N . LEU A 1 128 ? -6.688 27.531 -6.824 1 30.89 128 LEU A N 1
ATOM 995 C CA . LEU A 1 128 ? -7.605 28.594 -6.445 1 30.89 128 LEU A CA 1
ATOM 996 C C . LEU A 1 128 ? -7.047 29.969 -6.832 1 30.89 128 LEU A C 1
ATOM 998 O O . LEU A 1 128 ? -6.012 30.391 -6.309 1 30.89 128 LEU A O 1
ATOM 1002 N N . GLN A 1 129 ? -6.895 30.344 -8.086 1 24.91 129 GLN A N 1
ATOM 1003 C CA . GLN A 1 129 ? -6.918 31.781 -8.344 1 24.91 129 GLN A CA 1
ATOM 1004 C C . GLN A 1 129 ? -8.195 32.406 -7.805 1 24.91 129 GLN A C 1
ATOM 1006 O O . GLN A 1 129 ? -9.289 31.844 -7.957 1 24.91 129 GLN A O 1
ATOM 1011 N N . MET B 1 1 ? -9.258 -2.193 -2.941 1 57.81 1 MET B N 1
ATOM 1012 C CA . MET B 1 1 ? -8.07 -2.117 -2.094 1 57.81 1 MET B CA 1
ATOM 1013 C C . MET B 1 1 ? -6.797 -2.17 -2.934 1 57.81 1 MET B C 1
ATOM 1015 O O . MET B 1 1 ? -6.637 -3.059 -3.773 1 57.81 1 MET B O 1
ATOM 1019 N N . ARG B 1 2 ? -6.027 -1.098 -2.957 1 83.25 2 ARG B N 1
ATOM 1020 C CA . ARG B 1 2 ? -4.852 -0.972 -3.814 1 83.25 2 ARG B CA 1
ATOM 1021 C C . ARG B 1 2 ? -3.695 -1.813 -3.287 1 83.25 2 ARG B C 1
ATOM 1023 O O . ARG B 1 2 ? -3.461 -1.868 -2.078 1 83.25 2 ARG B O 1
ATOM 1030 N N . SER B 1 3 ? -3.197 -2.66 -4.148 1 94.06 3 SER B N 1
ATOM 1031 C CA . SER B 1 3 ? -2.02 -3.465 -3.838 1 94.06 3 SER B CA 1
ATOM 1032 C C . SER B 1 3 ? -0.756 -2.611 -3.82 1 94.06 3 SER B C 1
ATOM 1034 O O . SER B 1 3 ? -0.757 -1.481 -4.312 1 94.06 3 SER B O 1
ATOM 1036 N N . LEU B 1 4 ? 0.312 -3.166 -3.195 1 96.88 4 LEU B N 1
ATOM 1037 C CA . LEU B 1 4 ? 1.604 -2.488 -3.232 1 96.88 4 LEU B CA 1
ATOM 1038 C C . LEU B 1 4 ? 2.086 -2.318 -4.672 1 96.88 4 LEU B C 1
ATOM 1040 O O . LEU B 1 4 ? 2.635 -1.273 -5.027 1 96.88 4 LEU B O 1
ATOM 1044 N N . LYS B 1 5 ? 1.896 -3.287 -5.426 1 94.75 5 LYS B N 1
ATOM 1045 C CA . LYS B 1 5 ? 2.295 -3.248 -6.832 1 94.75 5 LYS B CA 1
ATOM 1046 C C . LYS B 1 5 ? 1.647 -2.07 -7.555 1 94.75 5 LYS B C 1
ATOM 1048 O O . LYS B 1 5 ? 2.311 -1.362 -8.312 1 94.75 5 LYS B O 1
ATOM 1053 N N . GLU B 1 6 ? 0.431 -1.859 -7.359 1 93.75 6 GLU B N 1
ATOM 1054 C CA . GLU B 1 6 ? -0.275 -0.728 -7.953 1 93.75 6 GLU B CA 1
ATOM 1055 C C . GLU B 1 6 ? 0.261 0.598 -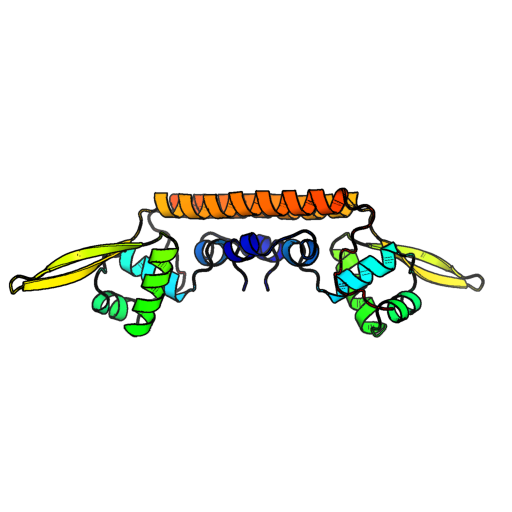7.418 1 93.75 6 GLU B C 1
ATOM 1057 O O . GLU B 1 6 ? 0.382 1.57 -8.164 1 93.75 6 GLU B O 1
ATOM 1062 N N . MET B 1 7 ? 0.608 0.624 -6.164 1 95.75 7 MET B N 1
ATOM 1063 C CA . MET B 1 7 ? 1.122 1.84 -5.539 1 95.75 7 MET B CA 1
ATOM 1064 C C . MET B 1 7 ? 2.469 2.232 -6.141 1 95.75 7 MET B C 1
ATOM 1066 O O . MET B 1 7 ? 2.754 3.418 -6.312 1 95.75 7 MET B O 1
ATOM 1070 N N . VAL B 1 8 ? 3.217 1.236 -6.402 1 96.5 8 VAL B N 1
ATOM 1071 C CA . VAL B 1 8 ? 4.531 1.488 -6.984 1 96.5 8 VAL B CA 1
ATOM 1072 C C . VAL B 1 8 ? 4.379 2.242 -8.305 1 96.5 8 VAL B C 1
ATOM 1074 O O . VAL B 1 8 ? 5.152 3.156 -8.594 1 96.5 8 VAL B O 1
ATOM 1077 N N . SER B 1 9 ? 3.408 1.917 -9.07 1 94.62 9 SER B N 1
ATOM 1078 C CA . SER B 1 9 ? 3.229 2.494 -10.398 1 94.62 9 SER B CA 1
ATOM 1079 C C . SER B 1 9 ? 2.646 3.9 -10.32 1 94.62 9 SER B C 1
ATOM 1081 O O . SER B 1 9 ? 2.773 4.688 -11.258 1 94.62 9 SER B O 1
ATOM 1083 N N . THR B 1 10 ? 2.135 4.309 -9.18 1 95.44 10 THR B N 1
ATOM 1084 C CA . THR B 1 10 ? 1.383 5.559 -9.148 1 95.44 10 THR B CA 1
ATOM 1085 C C . THR B 1 10 ? 1.954 6.512 -8.102 1 95.44 10 THR B C 1
ATOM 1087 O O . THR B 1 10 ? 1.716 7.719 -8.156 1 95.44 10 THR B O 1
ATOM 1090 N N . LEU B 1 11 ? 2.732 6.051 -7.199 1 96.62 11 LEU B N 1
ATOM 1091 C CA . LEU B 1 11 ? 3.188 6.84 -6.062 1 96.62 11 LEU B CA 1
ATOM 1092 C C . LEU B 1 11 ? 4.223 7.875 -6.496 1 96.62 11 LEU B C 1
ATOM 1094 O O . LEU B 1 11 ? 5.172 7.543 -7.207 1 96.62 11 LEU B O 1
ATOM 1098 N N . ASN B 1 12 ? 3.957 9.047 -6.109 1 95.25 12 ASN B N 1
ATOM 1099 C CA . ASN B 1 12 ? 4.863 10.164 -6.352 1 95.25 12 ASN B CA 1
ATOM 1100 C C . ASN B 1 12 ? 4.762 11.219 -5.254 1 95.25 12 ASN B C 1
ATOM 1102 O O . ASN B 1 12 ? 4.066 11.023 -4.258 1 95.25 12 ASN B O 1
ATOM 1106 N N . CYS B 1 13 ? 5.465 12.312 -5.418 1 93.69 13 CYS B N 1
ATOM 1107 C CA . CYS B 1 13 ? 5.48 13.344 -4.383 1 93.69 13 CYS B CA 1
ATOM 1108 C C . CYS B 1 13 ? 4.09 13.922 -4.168 1 93.69 13 CYS B C 1
ATOM 1110 O O . CYS B 1 13 ? 3.693 14.195 -3.033 1 93.69 13 CYS B O 1
ATOM 1112 N N . GLY B 1 14 ? 3.338 14.039 -5.203 1 90.69 14 GLY B N 1
ATOM 1113 C CA . GLY B 1 14 ? 2.029 14.664 -5.133 1 90.69 14 GLY B CA 1
ATOM 1114 C C . GLY B 1 14 ? 1.023 13.875 -4.324 1 90.69 14 GLY B C 1
ATOM 1115 O O . GLY B 1 14 ? 0.087 14.438 -3.758 1 90.69 14 GLY B O 1
ATOM 1116 N N . ASN B 1 15 ? 1.209 12.531 -4.254 1 95.19 15 ASN B N 1
ATOM 1117 C CA . ASN B 1 15 ? 0.226 11.719 -3.543 1 95.19 15 ASN B CA 1
ATOM 1118 C C . ASN B 1 15 ? 0.867 10.938 -2.404 1 95.19 15 ASN B C 1
ATOM 1120 O O . ASN B 1 15 ? 0.251 10.023 -1.852 1 95.19 15 ASN B O 1
ATOM 1124 N N . LEU B 1 16 ? 2.014 11.242 -2.012 1 95.44 16 LEU B N 1
ATOM 1125 C CA . LEU B 1 16 ? 2.803 10.531 -1.005 1 95.44 16 LEU B CA 1
ATOM 1126 C C . LEU B 1 16 ? 2.053 10.461 0.321 1 95.44 16 LEU B C 1
ATOM 1128 O O . LEU B 1 16 ? 1.93 9.391 0.913 1 95.44 16 LEU B O 1
ATOM 1132 N N . LEU B 1 17 ? 1.46 11.547 0.75 1 94.5 17 LEU B N 1
ATOM 1133 C CA . LEU B 1 17 ? 0.802 11.594 2.051 1 94.5 17 LEU B CA 1
ATOM 1134 C C . LEU B 1 17 ? -0.469 10.75 2.047 1 94.5 17 LEU B C 1
ATOM 1136 O O . LEU B 1 17 ? -0.769 10.07 3.029 1 94.5 17 LEU B O 1
ATOM 1140 N N . GLU B 1 18 ? -1.143 10.812 0.973 1 94.94 18 GLU B N 1
ATOM 1141 C CA . GLU B 1 18 ? -2.344 9.992 0.821 1 94.94 18 GLU B CA 1
ATOM 1142 C C . GLU B 1 18 ? -1.997 8.508 0.774 1 94.94 18 GLU B C 1
ATOM 1144 O O . GLU B 1 18 ? -2.602 7.703 1.486 1 94.94 18 GLU B O 1
ATOM 1149 N N . CYS B 1 19 ? -1.017 8.164 0.067 1 96.12 19 CYS B N 1
ATOM 1150 C CA . CYS B 1 19 ? -0.675 6.762 -0.166 1 96.12 19 CYS B CA 1
ATOM 1151 C C . CYS B 1 19 ? -0.025 6.148 1.067 1 96.12 19 CYS B C 1
ATOM 1153 O O . CYS B 1 19 ? -0.272 4.984 1.389 1 96.12 19 CYS B O 1
ATOM 1155 N N . VAL B 1 20 ? 0.77 6.922 1.729 1 96.38 20 VAL B N 1
ATOM 1156 C CA . VAL B 1 20 ? 1.553 6.336 2.812 1 96.38 20 VAL B CA 1
ATOM 1157 C C . VAL B 1 20 ? 0.796 6.477 4.129 1 96.38 20 VAL B C 1
ATOM 1159 O O . VAL B 1 20 ? 0.635 5.5 4.867 1 96.38 20 VAL B O 1
ATOM 1162 N N . LEU B 1 21 ? 0.231 7.648 4.348 1 94.75 21 LEU B N 1
ATOM 1163 C CA . LEU B 1 21 ? -0.318 7.934 5.668 1 94.75 21 LEU B CA 1
ATOM 1164 C C . LEU B 1 21 ? -1.836 7.777 5.668 1 94.75 21 LEU B C 1
ATOM 1166 O O . LEU B 1 21 ? -2.461 7.773 6.73 1 94.75 21 LEU B O 1
ATOM 1170 N N . GLY B 1 22 ? -2.398 7.727 4.516 1 94.62 22 GLY B N 1
ATOM 1171 C CA . GLY B 1 22 ? -3.838 7.539 4.43 1 94.62 22 GLY B CA 1
ATOM 1172 C C . GLY B 1 22 ? -4.621 8.828 4.598 1 94.62 22 GLY B C 1
ATOM 1173 O O . GLY B 1 22 ? -5.75 8.812 5.094 1 94.62 22 GLY B O 1
ATOM 1174 N N . LEU B 1 23 ? -4.035 9.859 4.289 1 95 23 LEU B N 1
ATOM 1175 C CA . LEU B 1 23 ? -4.73 11.141 4.336 1 95 23 LEU B CA 1
ATOM 1176 C C . LEU B 1 23 ? -5.621 11.328 3.111 1 95 23 LEU B C 1
ATOM 1178 O O . LEU B 1 23 ? -5.301 10.828 2.027 1 95 23 LEU B O 1
ATOM 1182 N N . THR B 1 24 ? -6.688 12.07 3.289 1 94.81 24 THR B N 1
ATOM 1183 C CA . THR B 1 24 ? -7.559 12.398 2.164 1 94.81 24 THR B CA 1
ATOM 1184 C C . THR B 1 24 ? -7.055 13.633 1.433 1 94.81 24 THR B C 1
ATOM 1186 O O . THR B 1 24 ? -6.223 14.383 1.959 1 94.81 24 THR B O 1
ATOM 1189 N N . PRO B 1 25 ? -7.555 13.812 0.245 1 94.12 25 PRO B N 1
ATOM 1190 C CA . PRO B 1 25 ? -7.219 15.062 -0.435 1 94.12 25 PRO B CA 1
ATOM 1191 C C . PRO B 1 25 ? -7.57 16.297 0.393 1 94.12 25 PRO B C 1
ATOM 1193 O O . PRO B 1 25 ? -6.816 17.266 0.403 1 94.12 25 PRO B O 1
ATOM 1196 N N . ALA B 1 26 ? -8.664 16.203 1.104 1 95.75 26 ALA B N 1
ATOM 1197 C CA . ALA B 1 26 ? -9.07 17.312 1.966 1 95.75 26 ALA B CA 1
ATOM 1198 C C . ALA B 1 26 ? -8.047 17.547 3.074 1 95.75 26 ALA B C 1
ATOM 1200 O O . ALA B 1 26 ? -7.711 18.688 3.391 1 95.75 26 ALA B O 1
ATOM 1201 N N . ASP B 1 27 ? -7.594 16.438 3.646 1 96.88 27 ASP B N 1
ATOM 1202 C CA . ASP B 1 27 ? -6.574 16.547 4.688 1 96.88 27 ASP B CA 1
ATOM 1203 C C . ASP B 1 27 ? -5.328 17.266 4.168 1 96.88 27 ASP B C 1
ATOM 1205 O O . ASP B 1 27 ? -4.77 18.125 4.855 1 96.88 27 ASP B O 1
ATOM 1209 N N . VAL B 1 28 ? -5.004 16.922 2.982 1 94.56 28 VAL B N 1
ATOM 1210 C CA . VAL B 1 28 ? -3.807 17.5 2.377 1 94.56 28 VAL B CA 1
ATOM 1211 C C . VAL B 1 28 ? -4.023 18.984 2.123 1 94.56 28 VAL B C 1
ATOM 1213 O O . VAL B 1 28 ? -3.135 19.812 2.379 1 94.56 28 VAL B O 1
ATOM 1216 N N . MET B 1 29 ? -5.164 19.359 1.704 1 95.88 29 MET B N 1
ATOM 1217 C CA . MET B 1 29 ? -5.496 20.766 1.479 1 95.88 29 MET B CA 1
ATOM 1218 C C . MET B 1 29 ? -5.426 21.562 2.781 1 95.88 29 MET B C 1
ATOM 1220 O O . MET B 1 29 ? -4.922 22.672 2.805 1 95.88 29 MET B O 1
ATOM 1224 N N . VAL B 1 30 ? -5.93 21 3.797 1 97.69 30 VAL B N 1
ATOM 1225 C CA . VAL B 1 30 ? -5.91 21.641 5.102 1 97.69 30 VAL B CA 1
ATOM 1226 C C . VAL B 1 30 ? -4.465 21.812 5.578 1 97.69 30 VAL B C 1
ATOM 1228 O O . VAL B 1 30 ? -4.09 22.859 6.094 1 97.69 30 VAL B O 1
ATOM 1231 N N . TYR B 1 31 ? -3.672 20.812 5.336 1 95.69 31 TYR B N 1
ATOM 1232 C CA . TYR B 1 31 ? -2.258 20.891 5.688 1 95.69 31 TYR B CA 1
ATOM 1233 C C . TYR B 1 31 ? -1.569 22.031 4.93 1 95.69 31 TYR B C 1
ATOM 1235 O O . TYR B 1 31 ? -0.788 22.781 5.508 1 95.69 31 TYR B O 1
ATOM 1243 N N . GLU B 1 32 ? -1.873 22.094 3.715 1 92.69 32 GLU B N 1
ATOM 1244 C CA . GLU B 1 32 ? -1.307 23.172 2.9 1 92.69 32 GLU B CA 1
ATOM 1245 C C . GLU B 1 32 ? -1.735 24.531 3.414 1 92.69 32 GLU B C 1
ATOM 1247 O O . GLU B 1 32 ? -0.941 25.484 3.42 1 92.69 32 GLU B O 1
ATOM 1252 N N . ALA B 1 33 ? -2.965 24.672 3.826 1 96.69 33 ALA B N 1
ATOM 1253 C CA . ALA B 1 33 ? -3.451 25.938 4.395 1 96.69 33 ALA B CA 1
ATOM 1254 C C . ALA B 1 33 ? -2.684 26.297 5.664 1 96.69 33 ALA B C 1
ATOM 1256 O O . ALA B 1 33 ? -2.348 27.453 5.887 1 96.69 33 ALA B O 1
ATOM 1257 N N . LEU B 1 34 ? -2.406 25.297 6.465 1 96.81 34 LEU B N 1
ATOM 1258 C CA . LEU B 1 34 ? -1.608 25.531 7.664 1 96.81 34 LEU B CA 1
ATOM 1259 C C . LEU B 1 34 ? -0.214 26.031 7.309 1 96.81 34 LEU B C 1
ATOM 1261 O O . LEU B 1 34 ? 0.311 26.938 7.961 1 96.81 34 LEU B O 1
ATOM 1265 N N . LEU B 1 35 ? 0.351 25.469 6.273 1 91.44 35 LEU B N 1
ATOM 1266 C CA . LEU B 1 35 ? 1.678 25.875 5.824 1 91.44 35 LEU B CA 1
ATOM 1267 C C . LEU B 1 35 ? 1.668 27.328 5.344 1 91.44 35 LEU B C 1
ATOM 1269 O O . LEU B 1 35 ? 2.688 28.016 5.41 1 91.44 35 LEU B O 1
ATOM 1273 N N . ARG B 1 36 ? 0.489 27.781 4.945 1 94.19 36 ARG B N 1
ATOM 1274 C CA . ARG B 1 36 ? 0.34 29.141 4.445 1 94.19 36 ARG B CA 1
ATOM 1275 C C . ARG B 1 36 ? 0.017 30.109 5.582 1 94.19 36 ARG B C 1
ATOM 1277 O O . ARG B 1 36 ? -0.231 31.297 5.344 1 94.19 36 ARG B O 1
ATOM 1284 N N . GLY B 1 37 ? -0.093 29.594 6.754 1 95.69 37 GLY B N 1
ATOM 1285 C CA . GLY B 1 37 ? -0.201 30.453 7.914 1 95.69 37 GLY B CA 1
ATOM 1286 C C . GLY B 1 37 ? -1.617 30.578 8.445 1 95.69 37 GLY B C 1
ATOM 1287 O O . GLY B 1 37 ? -1.884 31.359 9.352 1 95.69 37 GLY B O 1
ATOM 1288 N N . LYS B 1 38 ? -2.533 29.797 7.828 1 97.75 38 LYS B N 1
ATOM 1289 C CA . LYS B 1 38 ? -3.879 29.781 8.391 1 97.75 38 LYS B CA 1
ATOM 1290 C C . LYS B 1 38 ? -3.926 28.938 9.664 1 97.75 38 LYS B C 1
ATOM 1292 O O . LYS B 1 38 ? -3.6 27.75 9.633 1 97.75 38 LYS B O 1
ATOM 1297 N N . GLU B 1 39 ? -4.367 29.547 10.727 1 97.62 39 GLU B N 1
ATOM 1298 C CA . GLU B 1 39 ? -4.191 28.859 12 1 97.62 39 GLU B CA 1
ATOM 1299 C C . GLU B 1 39 ? -5.535 28.594 12.672 1 97.62 39 GLU B C 1
ATOM 1301 O O . GLU B 1 39 ? -5.625 27.781 13.602 1 97.62 39 GLU B O 1
ATOM 1306 N N . ARG B 1 40 ? -6.551 29.375 12.25 1 97.19 40 ARG B N 1
ATOM 1307 C CA . ARG B 1 40 ? -7.875 29.219 12.844 1 97.19 40 ARG B CA 1
ATOM 1308 C C . ARG B 1 40 ? -8.797 28.422 11.922 1 97.19 40 ARG B C 1
ATOM 1310 O O . ARG B 1 40 ? -8.68 28.516 10.695 1 97.19 40 ARG B O 1
ATOM 1317 N N . VAL B 1 41 ? -9.766 27.734 12.57 1 97.5 41 VAL B N 1
ATOM 1318 C CA . VAL B 1 41 ? -10.672 26.875 11.812 1 97.5 41 VAL B CA 1
ATOM 1319 C C . VAL B 1 41 ? -11.414 27.703 10.766 1 97.5 41 VAL B C 1
ATOM 1321 O O . VAL B 1 41 ? -11.578 27.266 9.625 1 97.5 41 VAL B O 1
ATOM 1324 N N . ASP B 1 42 ? -11.805 28.875 11.141 1 97.38 42 ASP B N 1
ATOM 1325 C CA . ASP B 1 42 ? -12.555 29.719 10.211 1 97.38 42 ASP B CA 1
ATOM 1326 C C . ASP B 1 42 ? -11.664 30.188 9.062 1 97.38 42 ASP B C 1
ATOM 1328 O O . ASP B 1 42 ? -12.094 30.234 7.91 1 97.38 42 ASP B O 1
ATOM 1332 N N . GLU B 1 43 ? -10.453 30.516 9.352 1 98 43 GLU B N 1
ATOM 1333 C CA . GLU B 1 43 ? -9.484 30.906 8.328 1 98 43 GLU B CA 1
ATOM 1334 C C . GLU B 1 43 ? -9.203 29.766 7.359 1 98 43 GLU B C 1
ATOM 1336 O O . GLU B 1 43 ? -9.148 29.969 6.148 1 98 43 GLU B O 1
ATOM 1341 N N . ILE B 1 44 ? -9.07 28.609 7.93 1 98.31 44 ILE B N 1
ATOM 1342 C CA . ILE B 1 44 ? -8.781 27.422 7.129 1 98.31 44 ILE B CA 1
ATOM 1343 C C . ILE B 1 44 ? -9.977 27.078 6.25 1 98.31 44 ILE B C 1
ATOM 1345 O O . ILE B 1 44 ? -9.82 26.797 5.059 1 98.31 44 ILE B O 1
ATOM 1349 N N . SER B 1 45 ? -11.094 27.156 6.875 1 98.44 45 SER B N 1
ATOM 1350 C CA . SER B 1 45 ? -12.328 26.891 6.152 1 98.44 45 SER B CA 1
ATOM 1351 C C . SER B 1 45 ? -12.461 27.797 4.93 1 98.44 45 SER B C 1
ATOM 1353 O O . SER B 1 45 ? -12.75 27.328 3.828 1 98.44 45 SER B O 1
ATOM 1355 N N . GLU B 1 46 ? -12.195 29.016 5.031 1 98 46 GLU B N 1
ATOM 1356 C CA . GLU B 1 46 ? -12.258 29.984 3.936 1 98 46 GLU B CA 1
ATOM 1357 C C . GLU B 1 46 ? -11.195 29.688 2.881 1 98 46 GLU B C 1
ATOM 1359 O O . GLU B 1 46 ? -11.469 29.766 1.681 1 98 46 GLU B O 1
ATOM 1364 N N . CYS B 1 47 ? -10.133 29.344 3.361 1 97.31 47 CYS B N 1
ATOM 1365 C CA . CYS B 1 47 ? -8.992 29.109 2.482 1 97.31 47 CYS B CA 1
ATOM 1366 C C . CYS B 1 47 ? -9.219 27.906 1.593 1 97.31 47 CYS B C 1
ATOM 1368 O O . CYS B 1 47 ? -8.93 27.938 0.396 1 97.31 47 CYS B O 1
ATOM 1370 N N . VAL B 1 48 ? -9.75 26.812 2.133 1 97.19 48 VAL B N 1
ATOM 1371 C CA . VAL B 1 48 ? -9.844 25.547 1.406 1 97.19 48 VAL B CA 1
ATOM 1372 C C . VAL B 1 48 ? -11.234 25.406 0.788 1 97.19 48 VAL B C 1
ATOM 1374 O O . VAL B 1 48 ? -11.477 24.5 -0.011 1 97.19 48 VAL B O 1
ATOM 1377 N N . GLY B 1 49 ? -12.156 26.25 1.161 1 97.44 49 GLY B N 1
ATOM 1378 C CA . GLY B 1 49 ? -13.5 26.219 0.62 1 97.44 49 GLY B CA 1
ATOM 1379 C C . GLY B 1 49 ? -14.312 25.031 1.118 1 97.44 49 GLY B C 1
ATOM 1380 O O . GLY B 1 49 ? -15.023 24.391 0.343 1 97.44 49 GLY B O 1
ATOM 1381 N N . ARG B 1 50 ? -14.141 24.75 2.395 1 97.44 50 ARG B N 1
ATOM 1382 C CA . ARG B 1 50 ? -14.867 23.672 3.047 1 97.44 50 ARG B CA 1
ATOM 1383 C C . ARG B 1 50 ? -15.469 24.125 4.371 1 97.44 50 ARG B C 1
ATOM 1385 O O . ARG B 1 50 ? -14.945 25.047 5.012 1 97.44 50 ARG B O 1
ATOM 1392 N N . GLY B 1 51 ? -16.5 23.438 4.75 1 97.88 51 GLY B N 1
ATOM 1393 C CA . GLY B 1 51 ? -17.156 23.781 6.012 1 97.88 51 GLY B CA 1
ATOM 1394 C C . GLY B 1 51 ? -16.266 23.531 7.219 1 97.88 51 GLY B C 1
ATOM 1395 O O . GLY B 1 51 ? -15.391 22.656 7.188 1 97.88 51 GLY B O 1
ATOM 1396 N N . GLU B 1 52 ? -16.578 24.266 8.234 1 97.75 52 GLU B N 1
ATOM 1397 C CA . GLU B 1 52 ? -15.758 24.188 9.438 1 97.75 52 GLU B CA 1
ATOM 1398 C C . GLU B 1 52 ? -15.805 22.781 10.047 1 97.75 52 GLU B C 1
ATOM 1400 O O . GLU B 1 52 ? -14.812 22.312 10.602 1 97.75 52 GLU B O 1
ATOM 1405 N N . SER B 1 53 ? -16.875 22.156 9.938 1 97.94 53 SER B N 1
ATOM 1406 C CA . SER B 1 53 ? -16.969 20.797 10.461 1 97.94 53 SER B CA 1
ATOM 1407 C C . SER B 1 53 ? -16.016 19.859 9.734 1 97.94 53 SER B C 1
ATOM 1409 O O . SER B 1 53 ? -15.375 19.016 10.359 1 97.94 53 SER B O 1
ATOM 1411 N N . ALA B 1 54 ? -15.922 19.953 8.406 1 97.94 54 ALA B N 1
ATOM 1412 C CA . ALA B 1 54 ? -15.008 19.141 7.605 1 97.94 54 ALA B CA 1
ATOM 1413 C C . ALA B 1 54 ? -13.555 19.484 7.922 1 97.94 54 ALA B C 1
ATOM 1415 O O . ALA B 1 54 ? -12.711 18.594 8.008 1 97.94 54 ALA B O 1
ATOM 1416 N N . VAL B 1 55 ? -13.344 20.719 8.102 1 98.19 55 VAL B N 1
ATOM 1417 C CA . VAL B 1 55 ? -12 21.188 8.438 1 98.19 55 VAL B CA 1
ATOM 1418 C C . VAL B 1 55 ? -11.578 20.609 9.789 1 98.19 55 VAL B C 1
ATOM 1420 O O . VAL B 1 55 ? -10.453 20.156 9.953 1 98.19 55 VAL B O 1
ATOM 1423 N N . TYR B 1 56 ? -12.5 20.594 10.633 1 97.75 56 TYR B N 1
ATOM 1424 C CA . TYR B 1 56 ? -12.203 20.062 11.961 1 97.75 56 TYR B CA 1
ATOM 1425 C C . TYR B 1 56 ? -11.844 18.578 11.883 1 97.75 56 TYR B C 1
ATOM 1427 O O . TYR B 1 56 ? -10.898 18.125 12.531 1 97.75 56 TYR B O 1
ATOM 1435 N N . LYS B 1 57 ? -12.516 17.859 11.133 1 98 57 LYS B N 1
ATOM 1436 C CA . LYS B 1 57 ? -12.234 16.453 10.953 1 98 57 LYS B CA 1
ATOM 1437 C C . LYS B 1 57 ? -10.852 16.234 10.336 1 98 57 LYS B C 1
ATOM 1439 O O . LYS B 1 57 ? -10.102 15.359 10.781 1 98 57 LYS B O 1
ATOM 1444 N N . SER B 1 58 ? -10.562 17.016 9.375 1 98.12 58 SER B N 1
ATOM 1445 C CA . SER B 1 58 ? -9.242 16.938 8.766 1 98.12 58 SER B CA 1
ATOM 1446 C C . SER B 1 58 ? -8.148 17.281 9.766 1 98.12 58 SER B C 1
ATOM 1448 O O . SER B 1 58 ? -7.105 16.625 9.805 1 98.12 58 SER B O 1
ATOM 1450 N N . LEU B 1 59 ? -8.438 18.297 10.531 1 98.12 59 LEU B N 1
ATOM 1451 C CA . LEU B 1 59 ? -7.453 18.703 11.531 1 98.12 59 LEU B CA 1
ATOM 1452 C C . LEU B 1 59 ? -7.219 17.578 12.547 1 98.12 59 LEU B C 1
ATOM 1454 O O . LEU B 1 59 ? -6.082 17.344 12.953 1 98.12 59 LEU B O 1
ATOM 1458 N N . GLN B 1 60 ? -8.227 16.922 12.867 1 97.31 60 GLN B N 1
ATOM 1459 C CA . GLN B 1 60 ? -8.078 15.797 13.789 1 97.31 60 GLN B CA 1
ATOM 1460 C C . GLN B 1 60 ? -7.211 14.703 13.18 1 97.31 60 GLN B C 1
ATOM 1462 O O . GLN B 1 60 ? -6.348 14.141 13.867 1 97.31 60 GLN B O 1
ATOM 1467 N N . ARG B 1 61 ? -7.398 14.445 11.953 1 95.88 61 ARG B N 1
ATOM 1468 C CA . ARG B 1 61 ? -6.594 13.422 11.289 1 95.88 61 ARG B CA 1
ATOM 1469 C C . ARG B 1 61 ? -5.141 13.867 11.172 1 95.88 61 ARG B C 1
ATOM 1471 O O . ARG B 1 61 ? -4.227 13.055 11.352 1 95.88 61 ARG B O 1
ATOM 1478 N N . LEU B 1 62 ? -4.949 15.078 10.93 1 96.62 62 LEU B N 1
ATOM 1479 C CA . LEU B 1 62 ? -3.594 15.602 10.828 1 96.62 62 LEU B CA 1
ATOM 1480 C C . LEU B 1 62 ? -2.885 15.555 12.172 1 96.62 62 LEU B C 1
ATOM 1482 O O . LEU B 1 62 ? -1.691 15.25 12.242 1 96.62 62 LEU B O 1
ATOM 1486 N N . LEU B 1 63 ? -3.668 15.844 13.234 1 95.62 63 LEU B N 1
ATOM 1487 C CA . LEU B 1 63 ? -3.113 15.758 14.578 1 95.62 63 LEU B CA 1
ATOM 1488 C C . LEU B 1 63 ? -2.705 14.328 14.906 1 95.62 63 LEU B C 1
ATOM 1490 O O . LEU B 1 63 ? -1.591 14.086 15.383 1 95.62 63 LEU B O 1
ATOM 1494 N N . LEU B 1 64 ? -3.521 13.414 14.555 1 91.88 64 LEU B N 1
ATOM 1495 C CA . LEU B 1 64 ? -3.275 12 14.828 1 91.88 64 LEU B CA 1
ATOM 1496 C C . LEU B 1 64 ? -2.098 11.484 14 1 91.88 64 LEU B C 1
ATOM 1498 O O . LEU B 1 64 ? -1.329 10.641 14.469 1 91.88 64 LEU B O 1
ATOM 1502 N N . ALA B 1 65 ? -1.95 12.008 12.82 1 90.94 65 ALA B N 1
ATOM 1503 C CA . ALA B 1 65 ? -0.89 11.57 11.922 1 90.94 65 ALA B CA 1
ATOM 1504 C C . ALA B 1 65 ? 0.437 12.242 12.266 1 90.94 65 ALA B C 1
ATOM 1506 O O . ALA B 1 65 ? 1.468 11.938 11.656 1 90.94 65 ALA B O 1
ATOM 1507 N N . GLY B 1 66 ? 0.422 13.164 13.18 1 92.19 66 GLY B N 1
ATOM 1508 C CA . GLY B 1 66 ? 1.633 13.883 13.555 1 92.19 66 GLY B CA 1
ATOM 1509 C C . GLY B 1 66 ? 1.987 14.992 12.578 1 92.19 66 GLY B C 1
ATOM 1510 O O . GLY B 1 66 ? 3.133 15.445 12.547 1 92.19 66 GLY B O 1
ATOM 1511 N N . MET B 1 67 ? 1.009 15.461 11.82 1 94 67 MET B N 1
ATOM 1512 C CA . MET B 1 67 ? 1.277 16.422 10.758 1 94 67 MET B CA 1
ATOM 1513 C C . MET B 1 67 ? 0.871 17.828 11.188 1 94 67 MET B C 1
ATOM 1515 O O . MET B 1 67 ? 1.163 18.812 10.492 1 94 67 MET B O 1
ATOM 1519 N N . ALA B 1 68 ? 0.166 17.969 12.344 1 96.81 68 ALA B N 1
ATOM 1520 C CA . ALA B 1 68 ? -0.234 19.266 12.914 1 96.81 68 ALA B CA 1
ATOM 1521 C C . ALA B 1 68 ? -0.247 19.203 14.438 1 96.81 68 ALA B C 1
ATOM 1523 O O . ALA B 1 68 ? -0.198 18.109 15.023 1 96.81 68 ALA B O 1
ATOM 1524 N N . TYR B 1 69 ? -0.167 20.266 15.039 1 96.44 69 TYR B N 1
ATOM 1525 C CA . TYR B 1 69 ? -0.376 20.359 16.484 1 96.44 69 TYR B CA 1
ATOM 1526 C C . TYR B 1 69 ? -1.223 21.578 16.828 1 96.44 69 TYR B C 1
ATOM 1528 O O . TYR B 1 69 ? -1.371 22.5 16.016 1 96.44 69 TYR B O 1
ATOM 1536 N N . ARG B 1 70 ? -1.864 21.609 17.984 1 96.31 70 ARG B N 1
ATOM 1537 C CA . ARG B 1 70 ? -2.686 22.75 18.375 1 96.31 70 ARG B CA 1
ATOM 1538 C C . ARG B 1 70 ? -2.064 23.484 19.562 1 96.31 70 ARG B C 1
ATOM 1540 O O . ARG B 1 70 ? -1.354 22.875 20.375 1 96.31 70 ARG B O 1
ATOM 1547 N N . VAL B 1 71 ? -2.266 24.719 19.641 1 96.88 71 VAL B N 1
ATOM 1548 C CA . VAL B 1 71 ? -1.731 25.594 20.672 1 96.88 71 VAL B CA 1
ATOM 1549 C C . VAL B 1 71 ? -2.877 26.328 21.375 1 96.88 71 VAL B C 1
ATOM 1551 O O . VAL B 1 71 ? -3.754 26.891 20.719 1 96.88 71 VAL B O 1
ATOM 1554 N N . LYS B 1 72 ? -2.842 26.25 22.672 1 96.12 72 LYS B N 1
ATOM 1555 C CA . LYS B 1 72 ? -3.834 26.953 23.484 1 96.12 72 LYS B CA 1
ATOM 1556 C C . LYS B 1 72 ? -3.479 28.438 23.625 1 96.12 72 LYS B C 1
ATOM 1558 O O . LYS B 1 72 ? -2.365 28.781 24.031 1 96.12 72 LYS B O 1
ATOM 1563 N N . MET B 1 73 ? -4.438 29.297 23.234 1 95.69 73 MET B N 1
ATOM 1564 C CA . MET B 1 73 ? -4.223 30.734 23.312 1 95.69 73 MET B CA 1
ATOM 1565 C C . MET B 1 73 ? -5.152 31.375 24.328 1 95.69 73 MET B C 1
ATOM 1567 O O . MET B 1 73 ? -6.359 31.125 24.328 1 95.69 73 MET B O 1
ATOM 1571 N N . PRO B 1 74 ? -4.605 32.219 25.203 1 94.56 74 PRO B N 1
ATOM 1572 C CA . PRO B 1 74 ? -5.449 32.875 26.203 1 94.56 74 PRO B CA 1
ATOM 1573 C C . PRO B 1 74 ? -6.293 34 25.609 1 94.56 74 PRO B C 1
ATOM 1575 O O . PRO B 1 74 ? -5.871 34.656 24.641 1 94.56 74 PRO B O 1
ATOM 1578 N N . LEU B 1 75 ? -7.488 34.156 26.266 1 92.56 75 LEU B N 1
ATOM 1579 C CA . LEU B 1 75 ? -8.352 35.281 25.922 1 92.56 75 LEU B CA 1
ATOM 1580 C C . LEU B 1 75 ? -8.305 36.344 27.031 1 92.56 75 LEU B C 1
ATOM 1582 O O . LEU B 1 75 ? -8.141 36 28.203 1 92.56 75 LEU B O 1
ATOM 1586 N N . ASP B 1 76 ? -8.367 37.594 26.625 1 90.12 76 ASP B N 1
ATOM 1587 C CA . ASP B 1 76 ? -8.328 38.688 27.594 1 90.12 76 ASP B CA 1
ATOM 1588 C C . ASP B 1 76 ? -9.438 38.562 28.625 1 90.12 76 ASP B C 1
ATOM 1590 O O . ASP B 1 76 ? -9.234 38.844 29.812 1 90.12 76 ASP B O 1
ATOM 1594 N N . GLY B 1 77 ? -10.586 38.188 28.406 1 90.5 77 GLY B N 1
ATOM 1595 C CA . GLY B 1 77 ? -11.742 38.094 29.281 1 90.5 77 GLY B CA 1
ATOM 1596 C C . GLY B 1 77 ? -11.836 36.781 30.016 1 90.5 77 GLY B C 1
ATOM 1597 O O . GLY B 1 77 ? -12.867 36.469 30.625 1 90.5 77 GLY B O 1
ATOM 1598 N N . GLY B 1 78 ? -10.969 36.094 29.969 1 88.25 78 GLY B N 1
ATOM 1599 C CA . GLY B 1 78 ? -11.055 34.781 30.594 1 88.25 78 GLY B CA 1
ATOM 1600 C C . GLY B 1 78 ? -11.438 33.688 29.609 1 88.25 78 GLY B C 1
ATOM 1601 O O . GLY B 1 78 ? -12.039 33.969 28.562 1 88.25 78 GLY B O 1
ATOM 1602 N N . GLY B 1 79 ? -10.758 32.75 29.406 1 92.88 79 GLY B N 1
ATOM 1603 C CA . GLY B 1 79 ? -10.977 31.625 28.516 1 92.88 79 GLY B CA 1
ATOM 1604 C C . GLY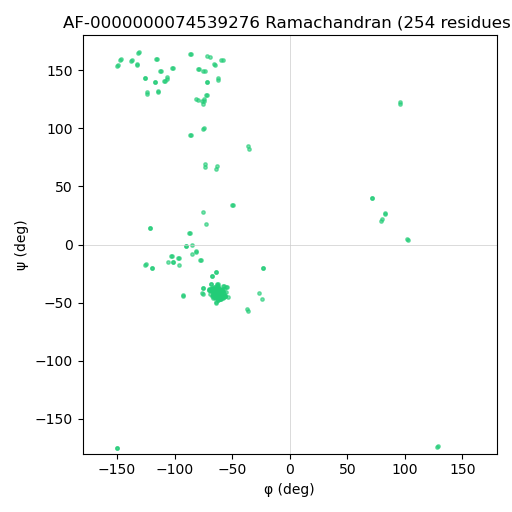 B 1 79 ? -9.797 31.359 27.609 1 92.88 79 GLY B C 1
ATOM 1605 O O . GLY B 1 79 ? -8.68 31.797 27.875 1 92.88 79 GLY B O 1
ATOM 1606 N N . TYR B 1 80 ? -10.07 30.422 26.719 1 94.75 80 TYR B N 1
ATOM 1607 C CA . TYR B 1 80 ? -9.008 30.078 25.781 1 94.75 80 TYR B CA 1
ATOM 1608 C C . TYR B 1 80 ? -9.586 29.625 24.453 1 94.75 80 TYR B C 1
ATOM 1610 O O . TYR B 1 80 ? -10.781 29.328 24.359 1 94.75 80 TYR B O 1
ATOM 1618 N N . TYR B 1 81 ? -8.797 29.812 23.422 1 92.38 81 TYR B N 1
ATOM 1619 C CA . TYR B 1 81 ? -9.094 29.188 22.141 1 92.38 81 TYR B CA 1
ATOM 1620 C C . TYR B 1 81 ? -7.863 28.484 21.578 1 92.38 81 TYR B C 1
ATOM 1622 O O . TYR B 1 81 ? -6.762 28.625 22.109 1 92.38 81 TYR B O 1
ATOM 1630 N N . PHE B 1 82 ? -8.141 27.641 20.562 1 94.75 82 PHE B N 1
ATOM 1631 C CA . PHE B 1 82 ? -7.035 26.875 20 1 94.75 82 PHE B CA 1
ATOM 1632 C C . PHE B 1 82 ? -6.691 27.391 18.609 1 94.75 82 PHE B C 1
ATOM 1634 O O . PHE B 1 82 ? -7.582 27.766 17.844 1 94.75 82 PHE B O 1
ATOM 1641 N N . ILE B 1 83 ? -5.402 27.438 18.344 1 97.69 83 ILE B N 1
ATOM 1642 C CA . ILE B 1 83 ? -4.918 27.594 16.984 1 97.69 83 ILE B CA 1
ATOM 1643 C C . ILE B 1 83 ? -4.148 26.344 16.562 1 97.69 83 ILE B C 1
ATOM 1645 O O . ILE B 1 83 ? -3.771 25.531 17.406 1 97.69 83 ILE B O 1
ATOM 1649 N N . TYR B 1 84 ? -4.027 26.172 15.234 1 98.06 84 TYR B N 1
ATOM 1650 C CA . TYR B 1 84 ? -3.363 25 14.695 1 98.06 84 TYR B CA 1
ATOM 1651 C C . TYR B 1 84 ? -2.111 25.375 13.914 1 98.06 84 TYR B C 1
ATOM 1653 O O . TYR B 1 84 ? -2.104 26.391 13.203 1 98.06 84 TYR B O 1
ATOM 1661 N N . LYS B 1 85 ? -1.065 24.594 14.07 1 97.31 85 LYS B N 1
ATOM 1662 C CA . LYS B 1 85 ? 0.196 24.781 13.359 1 97.31 85 LYS B CA 1
ATOM 1663 C C . LYS B 1 85 ? 0.612 23.516 12.625 1 97.31 85 LYS B C 1
ATOM 1665 O O . LYS B 1 85 ? 0.406 22.406 13.125 1 97.31 85 LYS B O 1
ATOM 1670 N N . PRO B 1 86 ? 1.209 23.719 11.43 1 95.5 86 PRO B N 1
ATOM 1671 C CA . PRO B 1 86 ? 1.727 22.531 10.727 1 95.5 86 PRO B CA 1
ATOM 1672 C C . PRO B 1 86 ? 2.969 21.953 11.398 1 95.5 86 PRO B C 1
ATOM 1674 O O . PRO B 1 86 ? 3.801 22.703 11.922 1 95.5 86 PRO B O 1
ATOM 1677 N N . ALA B 1 87 ? 2.994 20.625 11.43 1 92.94 87 ALA B N 1
ATOM 1678 C CA . ALA B 1 87 ? 4.273 20.016 11.789 1 92.94 87 ALA B CA 1
ATOM 1679 C C . ALA B 1 87 ? 5.352 20.359 10.766 1 92.94 87 ALA B C 1
ATOM 1681 O O . ALA B 1 87 ? 5.074 20.469 9.57 1 92.94 87 ALA B O 1
ATOM 1682 N N . PRO B 1 88 ? 6.574 20.594 11.25 1 88.5 88 PRO B N 1
ATOM 1683 C CA . PRO B 1 88 ? 7.645 20.844 10.273 1 88.5 88 PRO B CA 1
ATOM 1684 C C . PRO B 1 88 ? 7.82 19.688 9.289 1 88.5 88 PRO B C 1
ATOM 1686 O O . PRO B 1 88 ? 7.426 18.562 9.578 1 88.5 88 PRO B O 1
ATOM 1689 N N . ARG B 1 89 ? 8.391 20 8.234 1 84.94 89 ARG B N 1
ATOM 1690 C CA . ARG B 1 89 ? 8.586 19.016 7.168 1 84.94 89 ARG B CA 1
ATOM 1691 C C . ARG B 1 89 ? 9.367 17.812 7.672 1 84.94 89 ARG B C 1
ATOM 1693 O O . ARG B 1 89 ? 9.086 16.672 7.277 1 84.94 89 ARG B O 1
ATOM 1700 N N . GLU B 1 90 ? 10.281 18.047 8.539 1 90.25 90 GLU B N 1
ATOM 1701 C CA . GLU B 1 90 ? 11.117 16.984 9.094 1 90.25 90 GLU B CA 1
ATOM 1702 C C . GLU B 1 90 ? 10.273 15.961 9.852 1 90.25 90 GLU B C 1
ATOM 1704 O O . GLU B 1 90 ? 10.57 14.766 9.828 1 90.25 90 GLU B O 1
ATOM 1709 N N . LYS B 1 91 ? 9.328 16.438 10.492 1 91.12 91 LYS B N 1
ATOM 1710 C CA . LYS B 1 91 ? 8.453 15.547 11.234 1 91.12 91 LYS B CA 1
ATOM 1711 C C . LYS B 1 91 ? 7.613 14.688 10.289 1 91.12 91 LYS B C 1
ATOM 1713 O O . LYS B 1 91 ? 7.363 13.516 10.562 1 91.12 91 LYS B O 1
ATOM 1718 N N . VAL B 1 92 ? 7.184 15.297 9.234 1 90.06 92 VAL B N 1
ATOM 1719 C CA . VAL B 1 92 ? 6.418 14.562 8.234 1 90.06 92 VAL B CA 1
ATOM 1720 C C . VAL B 1 92 ? 7.273 13.445 7.648 1 90.06 92 VAL B C 1
ATOM 1722 O O . VAL B 1 92 ? 6.812 12.312 7.512 1 90.06 92 VAL B O 1
ATOM 1725 N N . VAL B 1 93 ? 8.484 13.805 7.316 1 93.38 93 VAL B N 1
ATOM 1726 C CA . VAL B 1 93 ? 9.43 12.836 6.789 1 93.38 93 VAL B CA 1
ATOM 1727 C C . VAL B 1 93 ? 9.594 11.68 7.773 1 93.38 93 VAL B C 1
ATOM 1729 O O . VAL B 1 93 ? 9.578 10.508 7.379 1 93.38 93 VAL B O 1
ATOM 1732 N N . GLU B 1 94 ? 9.711 12.031 8.977 1 95.25 94 GLU B N 1
ATOM 1733 C CA . GLU B 1 94 ? 9.867 11.031 10.031 1 95.25 94 GLU B CA 1
ATOM 1734 C C . GLU B 1 94 ? 8.672 10.086 10.07 1 95.25 94 GLU B C 1
ATOM 1736 O O . GLU B 1 94 ? 8.836 8.867 10.203 1 95.25 94 GLU B O 1
ATOM 1741 N N . GLU B 1 95 ? 7.508 10.633 9.953 1 94.44 95 GLU B N 1
ATOM 1742 C CA . GLU B 1 95 ? 6.301 9.812 10.023 1 94.44 95 GLU B CA 1
ATOM 1743 C C . GLU B 1 95 ? 6.203 8.867 8.828 1 94.44 95 GLU B C 1
ATOM 1745 O O . GLU B 1 95 ? 5.828 7.703 8.977 1 94.44 95 GLU B O 1
ATOM 1750 N N . VAL B 1 96 ? 6.543 9.352 7.688 1 95.69 96 VAL B N 1
ATOM 1751 C CA . VAL B 1 96 ? 6.527 8.539 6.477 1 95.69 96 VAL B CA 1
ATOM 1752 C C . VAL B 1 96 ? 7.547 7.402 6.609 1 95.69 96 VAL B C 1
ATOM 1754 O O . VAL B 1 96 ? 7.246 6.25 6.285 1 95.69 96 VAL B O 1
ATOM 1757 N N . GLU B 1 97 ? 8.719 7.719 7.102 1 97.25 97 GLU B N 1
ATOM 1758 C CA . GLU B 1 97 ? 9.773 6.723 7.27 1 97.25 97 GLU B CA 1
ATOM 1759 C C . G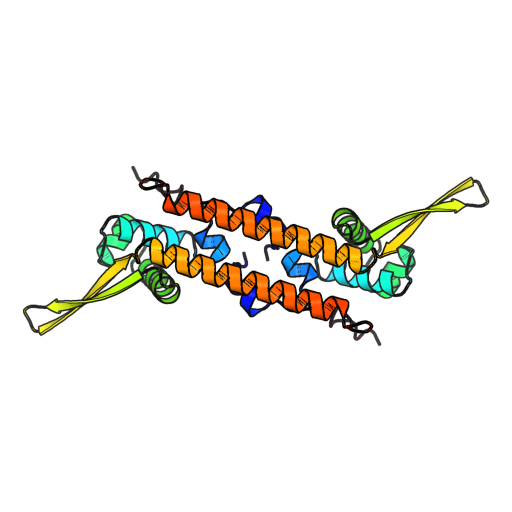LU B 1 97 ? 9.367 5.641 8.266 1 97.25 97 GLU B C 1
ATOM 1761 O O . GLU B 1 97 ? 9.672 4.465 8.07 1 97.25 97 GLU B O 1
ATOM 1766 N N . LYS B 1 98 ? 8.734 6.086 9.25 1 96.81 98 LYS B N 1
ATOM 1767 C CA . LYS B 1 98 ? 8.25 5.125 10.242 1 96.81 98 LYS B CA 1
ATOM 1768 C C . LYS B 1 98 ? 7.285 4.129 9.617 1 96.81 98 LYS B C 1
ATOM 1770 O O . LYS B 1 98 ? 7.391 2.922 9.852 1 96.81 98 LYS B O 1
ATOM 1775 N N . VAL B 1 99 ? 6.363 4.641 8.852 1 96.5 99 VAL B N 1
ATOM 1776 C CA . VAL B 1 99 ? 5.375 3.787 8.203 1 96.5 99 VAL B CA 1
ATOM 1777 C C . VAL B 1 99 ? 6.066 2.857 7.211 1 96.5 99 VAL B C 1
ATOM 1779 O O . VAL B 1 99 ? 5.758 1.665 7.148 1 96.5 99 VAL B O 1
ATOM 1782 N N . LEU B 1 100 ? 6.973 3.354 6.43 1 98.31 100 LEU B N 1
ATOM 1783 C CA . LEU B 1 100 ? 7.699 2.562 5.438 1 98.31 100 LEU B CA 1
ATOM 1784 C C . LEU B 1 100 ? 8.469 1.428 6.105 1 98.31 100 LEU B C 1
ATOM 1786 O O . LEU B 1 100 ? 8.398 0.28 5.66 1 98.31 100 LEU B O 1
ATOM 1790 N N . THR B 1 101 ? 9.164 1.772 7.168 1 98.38 101 THR B N 1
ATOM 1791 C CA . THR B 1 101 ? 9.945 0.777 7.898 1 98.38 101 THR B CA 1
ATOM 1792 C C . THR B 1 101 ? 9.039 -0.322 8.445 1 98.38 101 THR B C 1
ATOM 1794 O O . THR B 1 101 ? 9.352 -1.509 8.328 1 98.38 101 THR B O 1
ATOM 1797 N N . ALA B 1 102 ? 7.973 0.091 8.992 1 98.19 102 ALA B N 1
ATOM 1798 C CA . ALA B 1 102 ? 7.02 -0.875 9.531 1 98.19 102 ALA B CA 1
ATOM 1799 C C . ALA B 1 102 ? 6.469 -1.778 8.43 1 98.19 102 ALA B C 1
ATOM 1801 O O . ALA B 1 102 ? 6.277 -2.979 8.641 1 98.19 102 ALA B O 1
ATOM 1802 N N . LEU B 1 103 ? 6.199 -1.234 7.285 1 98.31 103 LEU B N 1
ATOM 1803 C CA . LEU B 1 103 ? 5.676 -2.014 6.168 1 98.31 103 LEU B CA 1
ATOM 1804 C C . LEU B 1 103 ? 6.691 -3.049 5.703 1 98.31 103 LEU B C 1
ATOM 1806 O O . LEU B 1 103 ? 6.344 -4.207 5.461 1 98.31 103 LEU B O 1
ATOM 1810 N N . VAL B 1 104 ? 7.91 -2.664 5.559 1 98.56 104 VAL B N 1
ATOM 1811 C CA . VAL B 1 104 ? 8.969 -3.568 5.125 1 98.56 104 VAL B CA 1
ATOM 1812 C C . VAL B 1 104 ? 9.078 -4.738 6.102 1 98.56 104 VAL B C 1
ATOM 1814 O O . VAL B 1 104 ? 9.156 -5.895 5.688 1 98.56 104 VAL B O 1
ATOM 1817 N N . GLU B 1 105 ? 9.055 -4.395 7.355 1 98.31 105 GLU B N 1
ATOM 1818 C CA . GLU B 1 105 ? 9.156 -5.43 8.383 1 98.31 105 GLU B CA 1
ATOM 1819 C C . GLU B 1 105 ? 7.969 -6.387 8.312 1 98.31 105 GLU B C 1
ATOM 1821 O O . GLU B 1 105 ? 8.141 -7.602 8.43 1 98.31 105 GLU B O 1
ATOM 1826 N N . ARG B 1 106 ? 6.836 -5.836 8.164 1 98.06 106 ARG B N 1
ATOM 1827 C CA . ARG B 1 106 ? 5.633 -6.66 8.133 1 98.06 106 ARG B CA 1
ATOM 1828 C C . ARG B 1 106 ? 5.637 -7.578 6.91 1 98.06 106 ARG B C 1
ATOM 1830 O O . ARG B 1 106 ? 5.27 -8.75 7.008 1 98.06 106 ARG B O 1
ATOM 1837 N N . VAL B 1 107 ? 6.02 -7.137 5.766 1 98 107 VAL B N 1
ATOM 1838 C CA . VAL B 1 107 ? 6.07 -7.941 4.551 1 98 107 VAL B CA 1
ATOM 1839 C C . VAL B 1 107 ? 7.109 -9.055 4.711 1 98 107 VAL B C 1
ATOM 1841 O O . VAL B 1 107 ? 6.859 -10.203 4.344 1 98 107 VAL B O 1
ATOM 1844 N N . ARG B 1 108 ? 8.273 -8.719 5.234 1 97.06 108 ARG B N 1
ATOM 1845 C CA . ARG B 1 108 ? 9.328 -9.703 5.406 1 97.06 108 ARG B CA 1
ATOM 1846 C C . ARG B 1 108 ? 8.898 -10.805 6.371 1 97.06 108 ARG B C 1
ATOM 1848 O O . ARG B 1 108 ? 9.172 -11.984 6.141 1 97.06 108 ARG B O 1
ATOM 1855 N N . LYS B 1 109 ? 8.25 -10.375 7.402 1 96.62 109 LYS B N 1
ATOM 1856 C CA . LYS B 1 109 ? 7.746 -11.359 8.359 1 96.62 109 LYS B CA 1
ATOM 1857 C C . LYS B 1 109 ? 6.727 -12.289 7.699 1 96.62 109 LYS B C 1
ATOM 1859 O O . LYS B 1 109 ? 6.773 -13.508 7.891 1 96.62 109 LYS B O 1
ATOM 1864 N N . ALA B 1 110 ? 5.801 -11.688 7 1 95.19 110 ALA B N 1
ATOM 1865 C CA . ALA B 1 110 ? 4.801 -12.484 6.289 1 95.19 110 ALA B CA 1
ATOM 1866 C C . ALA B 1 110 ? 5.461 -13.43 5.285 1 95.19 110 ALA B C 1
ATOM 1868 O O . ALA B 1 110 ? 5.035 -14.57 5.129 1 95.19 110 ALA B O 1
ATOM 1869 N N . LEU B 1 111 ? 6.48 -12.977 4.602 1 94.44 111 LEU B N 1
ATOM 1870 C CA . LEU B 1 111 ? 7.211 -13.781 3.623 1 94.44 111 LEU B CA 1
ATOM 1871 C C . LEU B 1 111 ? 7.902 -14.961 4.297 1 94.44 111 LEU B C 1
ATOM 1873 O O . LEU B 1 111 ? 7.926 -16.062 3.75 1 94.44 111 LEU B O 1
ATOM 1877 N N . GLU B 1 112 ? 8.516 -14.75 5.395 1 93 112 GLU B N 1
ATOM 1878 C CA . GLU B 1 112 ? 9.156 -15.812 6.164 1 93 112 GLU B CA 1
ATOM 1879 C C . GLU B 1 112 ? 8.148 -16.891 6.547 1 93 112 GLU B C 1
ATOM 1881 O O . GLU B 1 112 ? 8.438 -18.094 6.422 1 93 112 GLU B O 1
ATOM 1886 N N . GLU B 1 113 ? 7.035 -16.453 7 1 91.69 113 GLU B N 1
ATOM 1887 C CA . GLU B 1 113 ? 5.984 -17.406 7.359 1 91.69 113 GLU B CA 1
ATOM 1888 C C . GLU B 1 113 ? 5.504 -18.188 6.141 1 91.69 113 GLU B C 1
ATOM 1890 O O . GLU B 1 113 ? 5.195 -19.375 6.242 1 91.69 113 GLU B O 1
ATOM 1895 N N . PHE B 1 114 ? 5.434 -17.5 5.113 1 88.25 114 PHE B N 1
ATOM 1896 C CA . PHE B 1 114 ? 5.027 -18.109 3.854 1 88.25 114 PHE B CA 1
ATOM 1897 C C . PHE B 1 114 ? 6.008 -19.203 3.438 1 88.25 114 PHE B C 1
ATOM 1899 O O . PHE B 1 114 ? 5.602 -20.25 2.936 1 88.25 114 PHE B O 1
ATOM 1906 N N . THR B 1 115 ? 7.254 -19.031 3.553 1 87.75 115 THR B N 1
ATOM 1907 C CA . THR B 1 115 ? 8.297 -19.969 3.15 1 87.75 115 THR B CA 1
ATOM 1908 C C . THR B 1 115 ? 8.406 -21.109 4.156 1 87.75 115 THR B C 1
ATOM 1910 O O . THR B 1 115 ? 8.766 -22.234 3.791 1 87.75 115 THR B O 1
ATOM 1913 N N . ASP B 1 116 ? 8.336 -20.781 5.438 1 81.88 116 ASP B N 1
ATOM 1914 C CA . ASP B 1 116 ? 8.438 -21.812 6.469 1 81.88 116 ASP B CA 1
ATOM 1915 C C . ASP B 1 116 ? 7.266 -22.797 6.383 1 81.88 116 ASP B C 1
ATOM 1917 O O . ASP B 1 116 ? 7.426 -23.984 6.668 1 81.88 116 ASP B O 1
ATOM 1921 N N . ASP B 1 117 ? 5.973 -22.234 6.336 1 60.19 117 ASP B N 1
ATOM 1922 C CA . ASP B 1 117 ? 4.785 -23.078 6.434 1 60.19 117 ASP B CA 1
ATOM 1923 C C . ASP B 1 117 ? 4.703 -24.031 5.25 1 60.19 117 ASP B C 1
ATOM 1925 O O . ASP B 1 117 ? 4.359 -23.625 4.137 1 60.19 117 ASP B O 1
ATOM 1929 N N . SER B 1 118 ? 5.602 -24.891 5.141 1 54.94 118 SER B N 1
ATOM 1930 C CA . SER B 1 118 ? 5.414 -26.031 4.25 1 54.94 118 SER B CA 1
ATOM 1931 C C . SER B 1 118 ? 3.932 -26.328 4.027 1 54.94 118 SER B C 1
ATOM 1933 O O . SER B 1 118 ? 3.543 -26.812 2.963 1 54.94 118 SER B O 1
ATOM 1935 N N . GLY B 1 119 ? 2.975 -26.406 5.059 1 47.62 119 GLY B N 1
ATOM 1936 C CA . GLY B 1 119 ? 1.58 -26.797 5.145 1 47.62 119 GLY B CA 1
ATOM 1937 C C . GLY B 1 119 ? 0.618 -25.625 5.078 1 47.62 119 GLY B C 1
ATOM 1938 O O . GLY B 1 119 ? -0.564 -25.766 5.402 1 47.62 119 GLY B O 1
ATOM 1939 N N . THR B 1 120 ? 1.028 -24.453 5.293 1 49 120 THR B N 1
ATOM 1940 C CA . THR B 1 120 ? 0.09 -23.406 5.676 1 49 120 THR B CA 1
ATOM 1941 C C . THR B 1 120 ? -0.75 -22.953 4.48 1 49 120 THR B C 1
ATOM 1943 O O . THR B 1 120 ? -0.211 -22.656 3.41 1 49 120 THR B O 1
ATOM 1946 N N . ARG B 1 121 ? -1.932 -23.5 4.5 1 50.38 121 ARG B N 1
ATOM 1947 C CA . ARG B 1 121 ? -3.104 -23.141 3.709 1 50.38 121 ARG B CA 1
ATOM 1948 C C . ARG B 1 121 ? -3.166 -21.625 3.48 1 50.38 121 ARG B C 1
ATOM 1950 O O . ARG B 1 121 ? -3.15 -20.844 4.434 1 50.38 121 ARG B O 1
ATOM 1957 N N . MET B 1 122 ? -2.504 -21.219 2.592 1 52.59 122 MET B N 1
ATOM 1958 C CA . MET B 1 122 ? -2.547 -19.797 2.273 1 52.59 122 MET B CA 1
ATOM 1959 C C . MET B 1 122 ? -3.951 -19.234 2.475 1 52.59 122 MET B C 1
ATOM 1961 O O . MET B 1 122 ? -4.113 -18.094 2.893 1 52.59 122 MET B O 1
ATOM 1965 N N . SER B 1 123 ? -5.047 -19.922 1.688 1 49.44 123 SER B N 1
ATOM 1966 C CA . SER B 1 123 ? -6.367 -19.312 1.769 1 49.44 123 SER B CA 1
ATOM 1967 C C . SER B 1 123 ? -7.133 -19.812 2.992 1 49.44 123 SER B C 1
ATOM 1969 O O . SER B 1 123 ? -7.016 -20.969 3.375 1 49.44 123 SER B O 1
ATOM 1971 N N . GLY B 1 124 ? -7.156 -19.234 4.078 1 41.62 124 GLY B N 1
ATOM 1972 C CA . GLY B 1 124 ? -8.141 -19.516 5.105 1 41.62 124 GLY B CA 1
ATOM 1973 C C . GLY B 1 124 ? -9.422 -20.125 4.555 1 41.62 124 GLY B C 1
ATOM 1974 O O . GLY B 1 124 ? -10.344 -20.438 5.312 1 41.62 124 GLY B O 1
ATOM 1975 N N . VAL B 1 125 ? -9.82 -20.062 3.357 1 38.34 125 VAL B N 1
ATOM 1976 C CA . VAL B 1 125 ? -11.18 -20.422 2.979 1 38.34 125 VAL B CA 1
ATOM 1977 C C . VAL B 1 125 ? -11.281 -21.922 2.75 1 38.34 125 VAL B C 1
ATOM 1979 O O . VAL B 1 125 ? -12.281 -22.406 2.213 1 38.34 125 VAL B O 1
ATOM 1982 N N . TRP B 1 126 ? -10.336 -22.812 2.854 1 36.66 126 TRP B N 1
ATOM 1983 C CA . TRP B 1 126 ? -10.703 -24.125 2.305 1 36.66 126 TRP B CA 1
ATOM 1984 C C . TRP B 1 126 ? -11.695 -24.828 3.215 1 36.66 126 TRP B C 1
ATOM 1986 O O . TRP B 1 126 ? -11.859 -26.047 3.131 1 36.66 126 TRP B O 1
ATOM 1996 N N . ASN B 1 127 ? -12.328 -24.344 4.023 1 34.16 127 ASN B N 1
ATOM 1997 C CA . ASN B 1 127 ? -13.172 -25.422 4.527 1 34.16 127 ASN B CA 1
ATOM 1998 C C . ASN B 1 127 ? -13.867 -26.172 3.391 1 34.16 127 ASN B C 1
ATOM 2000 O O . ASN B 1 127 ? -14.953 -25.781 2.963 1 34.16 127 ASN B O 1
ATOM 2004 N N . LEU B 1 128 ? -13.32 -26.375 2.209 1 30.39 128 LEU B N 1
ATOM 2005 C CA . LEU B 1 128 ? -14.172 -27.266 1.425 1 30.39 128 LEU B CA 1
ATOM 2006 C C . LEU B 1 128 ? -14.07 -28.703 1.931 1 30.39 128 LEU B C 1
ATOM 2008 O O . LEU B 1 128 ? -13 -29.312 1.864 1 30.39 128 LEU B O 1
ATOM 2012 N N . GLN B 1 129 ? -14.555 -29.078 3.082 1 25.17 129 GLN B N 1
ATOM 2013 C CA . GLN B 1 129 ? -14.938 -30.469 3.248 1 25.17 129 GLN B CA 1
ATOM 2014 C C . GLN B 1 129 ? -15.883 -30.922 2.141 1 25.17 129 GLN B C 1
ATOM 2016 O O . GLN B 1 129 ? -16.797 -30.188 1.768 1 25.17 129 GLN B O 1
#